Protein AF-E3UCE5-F1 (afdb_monomer_lite)

Secondary structure (DSSP, 8-state):
----------SSS--S--------BTTB---GGGTS-PPPSS---HHHHHHHS-TTS-HHHHHHHHHTTEEEETTEEEETTT--EEEHHHHHHS-S-HHHHHHHH-TT-HHHHHHH-HHHHHHHHHHGGG-S-------PPP-----------B-TTTSSSB--EE-TTT--EEE-TTT---SS-TTT---

InterPro domains:
  IPR013083 Zinc finger, RING/FYVE/PHD-type [G3DSA:3.30.40.10] (134-191)

Structure (mmCIF, N/CA/C/O backbone):
data_AF-E3UCE5-F1
#
_entry.id   AF-E3UCE5-F1
#
loop_
_atom_site.group_PDB
_atom_site.id
_atom_site.type_symbol
_atom_site.label_atom_id
_atom_site.label_alt_id
_atom_site.label_comp_id
_atom_site.label_asym_id
_atom_site.label_entity_id
_atom_site.label_seq_id
_atom_site.pdbx_PDB_ins_code
_atom_site.Cartn_x
_atom_site.Cartn_y
_atom_site.Cartn_z
_atom_site.occupancy
_atom_site.B_iso_or_equiv
_atom_site.auth_seq_id
_atom_site.auth_comp_id
_atom_site.auth_asym_id
_atom_site.auth_atom_id
_atom_site.pdbx_PDB_model_num
ATOM 1 N N . SER A 1 1 ? -1.188 25.770 -21.169 1.00 31.00 1 SER A N 1
ATOM 2 C CA . SER A 1 1 ? -0.147 25.171 -22.028 1.00 31.00 1 SER A CA 1
ATOM 3 C C . SER A 1 1 ? 1.145 25.097 -21.230 1.00 31.00 1 SER A C 1
ATOM 5 O O . SER A 1 1 ? 1.883 26.069 -21.169 1.00 31.00 1 SER A O 1
ATOM 7 N N . GLY A 1 2 ? 1.358 23.994 -20.508 1.00 29.95 2 GLY A N 1
ATOM 8 C CA . GLY A 1 2 ? 2.552 23.793 -19.682 1.00 29.95 2 GLY A CA 1
ATOM 9 C C . GLY A 1 2 ? 3.510 22.841 -20.383 1.00 29.95 2 GLY A C 1
ATOM 10 O O . GLY A 1 2 ? 3.205 21.660 -20.517 1.00 29.95 2 GLY A O 1
ATOM 11 N N . THR A 1 3 ? 4.627 23.373 -20.866 1.00 35.78 3 THR A N 1
ATOM 12 C CA . THR A 1 3 ? 5.720 22.613 -21.474 1.00 35.78 3 THR A CA 1
ATOM 13 C C . THR A 1 3 ? 6.529 21.973 -20.348 1.00 35.78 3 THR A C 1
ATOM 15 O O . THR A 1 3 ? 7.287 22.661 -19.667 1.00 35.78 3 THR A O 1
ATOM 18 N N . TRP A 1 4 ? 6.337 20.676 -20.108 1.00 30.23 4 TRP A N 1
ATOM 19 C CA . TRP A 1 4 ? 7.165 19.920 -19.170 1.00 30.23 4 TRP A CA 1
ATOM 20 C C . TRP A 1 4 ? 8.429 19.473 -19.897 1.00 30.23 4 TRP A C 1
ATOM 22 O O . TRP A 1 4 ? 8.381 18.655 -20.812 1.00 30.23 4 TRP A O 1
ATOM 32 N N . LEU A 1 5 ? 9.541 20.108 -19.529 1.00 31.84 5 LEU A N 1
ATOM 33 C CA . LEU A 1 5 ? 10.877 19.769 -19.989 1.00 31.84 5 LEU A CA 1
ATOM 34 C C . LEU A 1 5 ? 11.262 18.380 -19.484 1.00 31.84 5 LEU A C 1
ATOM 36 O O . LEU A 1 5 ? 11.213 18.100 -18.288 1.00 31.84 5 LEU A O 1
ATOM 40 N N . ASP A 1 6 ? 11.662 17.572 -20.454 1.00 37.94 6 ASP A N 1
ATOM 41 C CA . ASP A 1 6 ? 12.357 16.298 -20.373 1.00 37.94 6 ASP A CA 1
ATOM 42 C C . ASP A 1 6 ? 13.510 16.378 -19.350 1.00 37.94 6 ASP A C 1
ATOM 44 O O . ASP A 1 6 ? 14.589 16.907 -19.628 1.00 37.94 6 ASP A O 1
ATOM 48 N N . GLN A 1 7 ? 13.257 15.938 -18.117 1.00 35.41 7 GLN A N 1
ATOM 49 C CA . GLN A 1 7 ? 14.286 15.724 -17.103 1.00 35.41 7 GLN A CA 1
ATOM 50 C C . GLN A 1 7 ? 14.395 14.224 -16.882 1.00 35.41 7 GLN A C 1
ATOM 52 O O . GLN A 1 7 ? 13.425 13.561 -16.518 1.00 35.41 7 GLN A O 1
ATOM 57 N N . GLY A 1 8 ? 15.589 13.714 -17.182 1.00 33.75 8 GLY A N 1
ATOM 58 C CA . GLY A 1 8 ? 15.869 12.306 -17.396 1.00 33.75 8 GLY A CA 1
ATOM 59 C C . GLY A 1 8 ? 15.356 11.373 -16.304 1.00 33.75 8 GLY A C 1
ATOM 60 O O . GLY A 1 8 ? 15.361 11.686 -15.112 1.00 33.75 8 GLY A O 1
ATOM 61 N N . ALA A 1 9 ? 14.969 10.180 -16.750 1.00 38.97 9 ALA A N 1
ATOM 62 C CA . ALA A 1 9 ? 14.721 9.017 -15.917 1.00 38.97 9 ALA A CA 1
ATOM 63 C C . ALA A 1 9 ? 15.990 8.675 -15.113 1.00 38.97 9 ALA A C 1
ATOM 65 O O . ALA A 1 9 ? 16.853 7.919 -15.55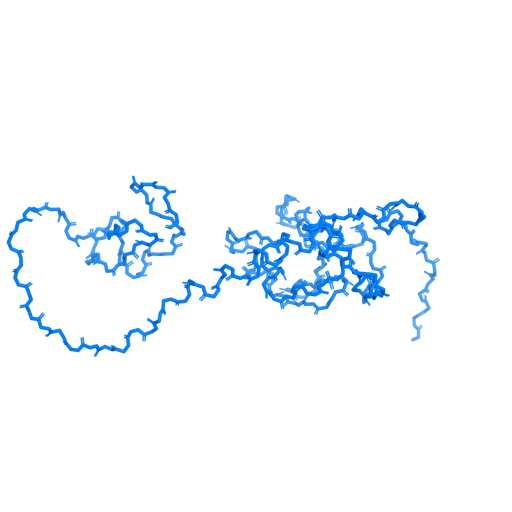5 1.00 38.97 9 ALA A O 1
ATOM 66 N N . GLY A 1 10 ? 16.137 9.289 -13.941 1.00 37.69 10 GLY A N 1
ATOM 67 C CA . GLY A 1 10 ? 17.168 8.939 -12.976 1.00 37.69 10 GLY A CA 1
ATOM 68 C C . GLY A 1 10 ? 16.909 7.537 -12.434 1.00 37.69 10 GLY A C 1
ATOM 69 O O . GLY A 1 10 ? 15.795 7.286 -11.995 1.00 37.69 10 GLY A O 1
ATOM 70 N N . ALA A 1 11 ? 17.928 6.673 -12.529 1.00 48.66 11 ALA A N 1
ATOM 71 C CA . ALA A 1 11 ? 18.318 5.473 -11.757 1.00 48.66 11 ALA A CA 1
ATOM 72 C C . ALA A 1 11 ? 17.288 4.500 -11.119 1.00 48.66 11 ALA A C 1
ATOM 74 O O . ALA A 1 11 ? 17.695 3.433 -10.671 1.00 48.66 11 ALA A O 1
ATOM 75 N N . ASP A 1 12 ? 15.994 4.800 -11.070 1.00 49.78 12 ASP A N 1
ATOM 76 C CA . ASP A 1 12 ? 14.975 4.008 -10.370 1.00 49.78 12 ASP A CA 1
ATOM 77 C C . ASP A 1 12 ? 14.245 3.018 -11.280 1.00 49.78 12 ASP A C 1
ATOM 79 O O . ASP A 1 12 ? 13.538 2.128 -10.805 1.00 49.78 12 ASP A O 1
ATOM 83 N N . VAL A 1 13 ? 14.409 3.164 -12.593 1.00 49.41 13 VAL A N 1
ATOM 84 C CA . VAL A 1 13 ? 14.106 2.098 -13.544 1.00 49.41 13 VAL A CA 1
ATOM 85 C C . VAL A 1 13 ? 15.429 1.375 -13.775 1.00 49.41 13 VAL A C 1
ATOM 87 O O . VAL A 1 13 ? 16.410 2.057 -14.071 1.00 49.41 13 VAL A O 1
ATOM 90 N N . PRO A 1 14 ? 15.510 0.040 -13.647 1.00 47.25 14 PRO A N 1
ATOM 91 C CA . PRO A 1 14 ? 16.693 -0.698 -14.068 1.00 47.25 14 PRO A CA 1
ATOM 92 C C . PRO A 1 14 ? 16.877 -0.505 -15.582 1.00 47.25 14 PRO A C 1
ATOM 94 O O . PRO A 1 14 ? 16.336 -1.244 -16.403 1.00 47.25 14 PRO A O 1
ATOM 97 N N . VAL A 1 15 ? 17.596 0.553 -15.964 1.00 48.97 15 VAL A N 1
ATOM 98 C CA . VAL A 1 15 ? 17.989 0.830 -17.342 1.00 48.97 15 VAL A CA 1
ATOM 99 C C . VAL A 1 15 ? 19.174 -0.074 -17.633 1.00 48.97 15 VAL A C 1
ATOM 101 O O . VAL A 1 15 ? 20.323 0.281 -17.398 1.00 48.97 15 VAL A O 1
ATOM 104 N N . GLY A 1 16 ? 18.872 -1.266 -18.136 1.00 40.03 16 GLY A N 1
ATOM 105 C CA . GLY A 1 16 ? 19.864 -2.128 -18.765 1.00 40.03 16 GLY A CA 1
ATOM 106 C C . GLY A 1 16 ? 20.027 -3.489 -18.104 1.00 40.03 16 GLY A C 1
ATOM 107 O O . GLY A 1 16 ? 20.655 -3.628 -17.066 1.00 40.03 16 GLY A O 1
ATOM 108 N N . GLY A 1 17 ? 19.533 -4.517 -18.794 1.00 46.31 17 GLY A N 1
ATOM 109 C CA . GLY A 1 17 ? 20.295 -5.749 -19.022 1.00 46.31 17 GLY A CA 1
ATOM 110 C C . GLY A 1 17 ? 20.561 -6.705 -17.858 1.00 46.31 17 GLY A C 1
ATOM 111 O O . GLY A 1 17 ? 21.240 -7.704 -18.085 1.00 46.31 17 GLY A O 1
ATOM 112 N N . GLU A 1 18 ? 20.043 -6.481 -16.654 1.00 40.91 18 GLU A N 1
ATOM 113 C CA . GLU A 1 18 ? 20.307 -7.381 -15.528 1.00 40.91 18 GLU A CA 1
ATOM 114 C C . GLU A 1 18 ? 19.155 -8.359 -15.294 1.00 40.91 18 GLU A C 1
ATOM 116 O O . GLU A 1 18 ? 18.051 -7.982 -14.911 1.00 40.91 18 GLU A O 1
ATOM 121 N N . ARG A 1 19 ? 19.451 -9.636 -15.589 1.00 44.97 19 ARG A N 1
ATOM 122 C CA . ARG A 1 19 ? 18.782 -10.866 -15.133 1.00 44.97 19 ARG A CA 1
ATOM 123 C C . ARG A 1 19 ? 17.364 -10.649 -14.589 1.00 44.97 19 ARG A C 1
ATOM 125 O O . ARG A 1 19 ? 17.163 -10.528 -13.383 1.00 44.97 19 ARG A O 1
ATOM 132 N N . LEU A 1 20 ? 16.372 -10.780 -15.474 1.00 45.62 20 LEU A N 1
ATOM 133 C CA . LEU A 1 20 ? 15.113 -11.414 -15.081 1.00 45.62 20 LEU A CA 1
ATOM 134 C C . LEU A 1 20 ? 15.504 -12.713 -14.374 1.00 45.62 20 LEU A C 1
ATOM 136 O O . LEU A 1 20 ? 16.017 -13.638 -15.007 1.00 45.62 20 LEU A O 1
ATOM 140 N N . VAL A 1 21 ? 15.389 -12.727 -13.049 1.00 44.97 21 VAL A N 1
ATOM 141 C CA . VAL A 1 21 ? 15.621 -13.917 -12.245 1.00 44.97 21 VAL A CA 1
ATOM 142 C C . VAL A 1 21 ? 14.574 -14.912 -12.715 1.00 44.97 21 VAL A C 1
ATOM 144 O O . VAL A 1 21 ? 13.396 -14.767 -12.400 1.00 44.97 21 VAL A O 1
ATOM 147 N N . SER A 1 22 ? 14.993 -15.877 -13.534 1.00 47.47 22 SER A N 1
ATOM 148 C CA . SER A 1 22 ? 14.195 -17.052 -13.851 1.00 47.47 22 SER A CA 1
ATOM 149 C C . SER A 1 22 ? 13.985 -17.803 -12.540 1.00 47.47 22 SER A C 1
ATOM 151 O O . SER A 1 22 ? 14.791 -18.649 -12.156 1.00 47.47 22 SER A O 1
ATOM 153 N N . LEU A 1 23 ? 12.951 -17.422 -11.798 1.00 45.06 23 LEU A N 1
ATOM 154 C CA . LEU A 1 23 ? 12.474 -18.152 -10.639 1.00 45.06 23 LEU A CA 1
ATOM 155 C C . LEU A 1 23 ? 11.888 -19.456 -11.175 1.00 45.06 23 LEU A C 1
ATOM 157 O O . LEU A 1 23 ? 10.755 -19.500 -11.639 1.00 45.06 23 LEU A O 1
ATOM 161 N N . GLN A 1 24 ? 12.701 -20.512 -11.180 1.00 43.62 24 GLN A N 1
ATOM 162 C CA . GLN A 1 24 ? 12.217 -21.863 -11.424 1.00 43.62 24 GLN A CA 1
ATOM 163 C C . GLN A 1 24 ? 11.409 -22.290 -10.203 1.00 43.62 24 GLN A C 1
ATOM 165 O O . GLN A 1 24 ? 11.963 -22.736 -9.200 1.00 43.62 24 GLN A O 1
ATOM 170 N N . ILE A 1 25 ? 10.094 -22.137 -10.287 1.00 49.22 25 ILE A N 1
ATOM 171 C CA . ILE A 1 25 ? 9.163 -22.761 -9.356 1.00 49.22 25 ILE A CA 1
ATOM 172 C C . ILE A 1 25 ? 8.678 -24.027 -10.070 1.00 49.22 25 ILE A C 1
ATOM 174 O O . ILE A 1 25 ? 8.077 -23.958 -11.133 1.00 49.22 25 ILE A O 1
ATOM 178 N N . AS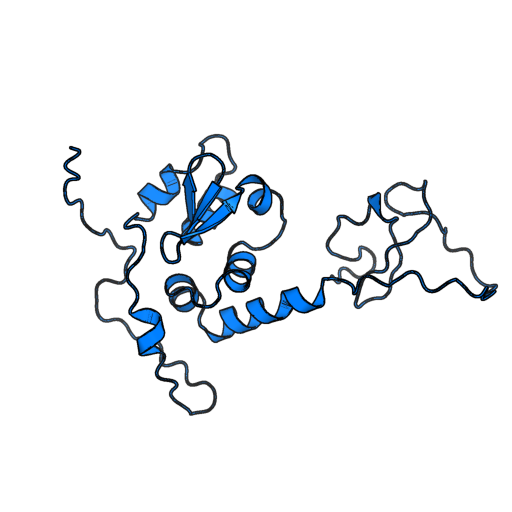N A 1 26 ? 9.019 -25.198 -9.531 1.00 50.75 26 ASN A N 1
ATOM 179 C CA . ASN A 1 26 ? 8.573 -26.519 -10.011 1.00 50.75 26 ASN A CA 1
ATOM 180 C C . ASN A 1 26 ? 9.047 -26.974 -11.409 1.00 50.75 26 ASN A C 1
ATOM 182 O O . ASN A 1 26 ? 8.518 -27.943 -11.943 1.00 50.75 26 ASN A O 1
ATOM 186 N N . GLY A 1 27 ? 10.073 -26.346 -11.989 1.00 62.50 27 GLY A N 1
ATOM 187 C CA . GLY A 1 27 ? 10.665 -26.795 -13.259 1.00 62.50 27 GLY A CA 1
ATOM 188 C C . GLY A 1 27 ? 9.881 -26.396 -14.515 1.00 62.50 27 GLY A C 1
ATOM 189 O O . GLY A 1 27 ? 10.378 -26.610 -15.620 1.00 62.50 27 GLY A O 1
ATOM 190 N N . GLU A 1 28 ? 8.726 -25.748 -14.364 1.00 58.66 28 GLU A N 1
ATOM 191 C CA . GLU A 1 28 ? 8.059 -25.036 -15.449 1.00 58.66 28 GLU A CA 1
ATOM 192 C C . GLU A 1 28 ? 8.562 -23.589 -15.477 1.00 58.66 28 GLU A C 1
ATOM 194 O O . GLU A 1 28 ? 8.567 -22.876 -14.474 1.00 58.66 28 GLU A O 1
ATOM 199 N N . ILE A 1 29 ? 9.065 -23.161 -16.634 1.00 60.44 29 ILE A N 1
ATOM 200 C CA . ILE A 1 29 ? 9.438 -21.767 -16.863 1.00 60.44 29 ILE A CA 1
ATOM 201 C C . ILE A 1 29 ? 8.143 -21.049 -17.238 1.00 60.44 29 ILE A C 1
ATOM 203 O O . ILE A 1 29 ? 7.776 -21.014 -18.411 1.00 60.44 29 ILE A O 1
ATOM 207 N N . GLU A 1 30 ? 7.427 -20.515 -16.250 1.00 58.69 30 GLU A N 1
ATOM 208 C CA . GLU A 1 30 ? 6.317 -19.608 -16.533 1.00 58.69 30 GLU A CA 1
ATOM 209 C C . GLU A 1 30 ? 6.878 -18.339 -17.194 1.00 58.69 30 GLU A C 1
ATOM 211 O O . GLU A 1 30 ? 7.730 -17.633 -16.643 1.00 58.69 30 GLU A O 1
ATOM 216 N N . ASP A 1 31 ? 6.436 -18.068 -18.425 1.00 63.97 31 ASP A N 1
ATOM 217 C CA . ASP A 1 31 ? 6.840 -16.891 -19.189 1.00 63.97 31 ASP A CA 1
ATOM 218 C C . ASP A 1 31 ? 6.154 -15.636 -18.628 1.00 63.97 31 ASP A C 1
ATOM 220 O O . ASP A 1 31 ? 5.214 -15.083 -19.194 1.00 63.97 31 ASP A O 1
ATOM 224 N N . HIS A 1 32 ? 6.632 -15.159 -17.478 1.00 62.91 32 HIS A N 1
ATOM 225 C CA . HIS A 1 32 ? 6.144 -13.932 -16.844 1.00 62.91 32 HIS A CA 1
ATOM 226 C C . HIS A 1 32 ? 6.529 -12.655 -17.604 1.00 62.91 32 HIS A C 1
ATOM 228 O O . HIS A 1 32 ? 6.288 -11.548 -17.112 1.00 62.91 32 HIS A O 1
ATOM 234 N N . ARG A 1 33 ? 7.124 -12.764 -18.801 1.00 65.38 33 ARG A N 1
ATOM 235 C CA . ARG A 1 33 ? 7.539 -11.594 -19.581 1.00 65.38 33 ARG A CA 1
ATOM 236 C C . ARG A 1 33 ? 6.366 -10.686 -19.921 1.00 65.38 33 ARG A C 1
ATOM 238 O O . ARG A 1 33 ? 6.576 -9.481 -19.975 1.00 65.38 33 ARG A O 1
ATOM 245 N N . SER A 1 34 ? 5.145 -11.208 -20.078 1.00 65.44 34 SER A N 1
ATOM 246 C CA . SER A 1 34 ? 3.984 -10.368 -20.415 1.00 65.44 34 SER A CA 1
ATOM 247 C C . SER A 1 34 ? 3.507 -9.475 -19.265 1.00 65.44 34 SER A C 1
ATOM 249 O O . SER A 1 34 ? 2.851 -8.468 -19.511 1.00 65.44 34 SER A O 1
ATOM 251 N N . ILE A 1 35 ? 3.809 -9.821 -18.009 1.00 64.31 35 ILE A N 1
ATOM 252 C CA . ILE A 1 35 ? 3.294 -9.093 -16.836 1.00 64.31 35 ILE A CA 1
ATOM 253 C C . ILE A 1 35 ? 4.127 -7.829 -16.563 1.00 64.31 35 ILE A C 1
ATOM 255 O O . ILE A 1 35 ? 3.643 -6.852 -15.999 1.00 64.31 35 ILE A O 1
ATOM 259 N N . VAL A 1 36 ? 5.383 -7.814 -17.012 1.00 67.31 36 VAL A N 1
ATOM 260 C CA . VAL A 1 36 ? 6.348 -6.746 -16.711 1.00 67.31 36 VAL A CA 1
ATOM 261 C C . VAL A 1 36 ? 6.428 -5.691 -17.827 1.00 67.31 36 VAL A C 1
ATOM 263 O O . VAL A 1 36 ? 7.095 -4.673 -17.675 1.00 67.31 36 VAL A O 1
ATOM 266 N N . THR A 1 37 ? 5.723 -5.871 -18.947 1.00 77.06 37 THR A N 1
ATOM 267 C CA . THR A 1 37 ? 5.817 -4.950 -20.096 1.00 77.06 37 THR A CA 1
ATOM 268 C C . THR A 1 37 ? 5.058 -3.636 -19.926 1.00 77.06 37 THR A C 1
ATOM 270 O O . THR A 1 37 ? 5.223 -2.737 -20.748 1.00 77.06 37 THR A O 1
ATOM 273 N N . SER A 1 38 ? 4.215 -3.492 -18.900 1.00 84.06 38 SER A N 1
ATOM 274 C CA . SER A 1 38 ? 3.491 -2.237 -18.666 1.00 84.06 38 SER A CA 1
ATOM 275 C C . SER A 1 38 ? 4.466 -1.120 -18.289 1.00 84.06 38 SER A C 1
ATOM 277 O O . SER A 1 38 ? 5.263 -1.299 -17.372 1.00 84.06 38 SER A O 1
ATOM 279 N N . SER A 1 39 ? 4.387 0.037 -18.942 1.00 89.12 39 SER A N 1
ATOM 280 C CA . SER A 1 39 ? 5.096 1.234 -18.474 1.00 89.12 39 SER A CA 1
ATOM 281 C C . SER A 1 39 ? 4.433 1.810 -17.217 1.00 89.12 39 SER A C 1
ATOM 283 O O . SER A 1 39 ? 3.236 1.592 -17.019 1.00 89.12 39 SER A O 1
ATOM 285 N N . PRO A 1 40 ? 5.173 2.551 -16.373 1.00 91.94 40 PRO A N 1
ATOM 286 C CA . PRO A 1 40 ? 4.563 3.238 -15.248 1.00 91.94 40 PRO A CA 1
ATOM 287 C C . PRO A 1 40 ? 3.534 4.274 -15.703 1.00 91.94 40 PRO A C 1
ATOM 289 O O . PRO A 1 40 ? 3.783 5.016 -16.652 1.00 91.94 40 PRO A O 1
ATOM 292 N N . CYS A 1 41 ? 2.424 4.369 -14.978 1.00 92.38 41 CYS A N 1
ATOM 293 C CA . CYS A 1 41 ? 1.374 5.353 -15.232 1.00 92.38 41 CYS A CA 1
ATOM 294 C C . CYS A 1 41 ? 1.800 6.799 -14.946 1.00 92.38 41 CYS A C 1
ATOM 296 O O . CYS A 1 41 ? 1.408 7.721 -15.657 1.00 92.38 41 CYS A O 1
ATOM 298 N N . TYR A 1 42 ? 2.645 6.999 -13.932 1.00 90.12 42 TYR A N 1
ATOM 299 C CA . TYR A 1 42 ? 3.193 8.301 -13.565 1.00 90.12 42 TYR A CA 1
ATOM 300 C C . TYR A 1 42 ? 4.725 8.251 -13.595 1.00 90.12 42 TYR A C 1
ATOM 302 O O . TYR A 1 42 ? 5.318 7.496 -12.823 1.00 90.12 42 TYR A O 1
ATOM 310 N N . PRO A 1 43 ? 5.411 9.065 -14.416 1.00 88.31 43 PRO A N 1
ATOM 311 C CA . PRO A 1 43 ? 6.868 9.028 -14.563 1.00 88.31 43 PRO A CA 1
ATOM 312 C C . PRO A 1 43 ? 7.599 9.754 -13.415 1.00 88.31 43 PRO A C 1
ATOM 314 O O . PRO A 1 43 ? 8.559 10.490 -13.632 1.00 88.31 43 PRO A O 1
ATOM 317 N N . PHE A 1 44 ? 7.143 9.586 -12.172 1.00 90.50 44 PHE A N 1
ATOM 318 C CA . PHE A 1 44 ? 7.790 10.182 -11.005 1.00 90.50 44 PHE A CA 1
ATOM 319 C C . PHE A 1 44 ? 8.963 9.321 -10.544 1.00 90.50 44 PHE A C 1
ATOM 321 O O . PHE A 1 44 ? 8.783 8.148 -10.212 1.00 90.50 44 PHE A O 1
ATOM 328 N N . ASN A 1 45 ? 10.151 9.918 -10.448 1.00 92.19 45 ASN A N 1
ATOM 329 C CA . ASN A 1 45 ? 11.300 9.291 -9.795 1.00 92.19 45 ASN A CA 1
ATOM 330 C C . ASN A 1 45 ? 11.127 9.264 -8.263 1.00 92.19 45 ASN A C 1
ATOM 332 O O . ASN A 1 45 ? 10.221 9.892 -7.706 1.00 92.19 45 ASN A O 1
ATOM 336 N N . PHE A 1 46 ? 11.992 8.529 -7.565 1.00 92.06 46 PHE A N 1
ATOM 337 C CA . PHE A 1 46 ? 11.949 8.380 -6.112 1.00 92.06 46 PHE A CA 1
ATOM 338 C C . PHE A 1 46 ? 11.963 9.724 -5.380 1.00 92.06 46 PHE A C 1
ATOM 340 O O . PHE A 1 46 ? 11.194 9.914 -4.441 1.00 92.06 46 PHE A O 1
ATOM 347 N N . HIS A 1 47 ? 12.784 10.676 -5.828 1.00 94.75 47 HIS A N 1
ATOM 348 C CA . HIS A 1 47 ? 12.898 11.987 -5.193 1.00 94.75 47 HIS A CA 1
ATOM 349 C C . HIS A 1 47 ? 11.605 12.803 -5.310 1.00 94.75 47 HIS A C 1
ATOM 351 O O . HIS A 1 47 ? 11.119 13.324 -4.308 1.00 94.75 47 HIS A O 1
ATOM 357 N N . THR A 1 48 ? 10.997 12.852 -6.498 1.00 95.44 48 THR A N 1
ATOM 358 C CA . THR A 1 48 ? 9.706 13.520 -6.724 1.00 95.44 48 THR A CA 1
ATOM 359 C C . THR A 1 48 ? 8.605 12.894 -5.869 1.00 95.44 48 THR A C 1
ATOM 361 O O . THR A 1 48 ? 7.828 13.610 -5.238 1.00 95.44 48 THR A O 1
ATOM 364 N N . ARG A 1 49 ? 8.565 11.557 -5.778 1.00 95.94 49 ARG A N 1
ATOM 365 C CA . ARG A 1 49 ? 7.612 10.858 -4.904 1.00 95.94 49 ARG A CA 1
ATOM 366 C C . ARG A 1 49 ? 7.849 11.194 -3.431 1.00 95.94 49 ARG A C 1
ATOM 368 O O . ARG A 1 49 ? 6.901 11.556 -2.746 1.00 95.94 49 ARG A O 1
ATOM 375 N N . MET A 1 50 ? 9.096 11.180 -2.963 1.00 95.50 50 MET A N 1
ATOM 376 C CA . MET A 1 50 ? 9.458 11.551 -1.589 1.00 95.50 50 MET A CA 1
ATOM 377 C C . MET A 1 50 ? 9.009 12.978 -1.244 1.00 95.50 50 MET A C 1
ATOM 379 O O . MET A 1 50 ? 8.450 13.214 -0.176 1.00 95.50 50 MET A O 1
ATOM 383 N N . GLN A 1 51 ? 9.227 13.931 -2.153 1.00 95.69 51 GLN A N 1
ATOM 384 C CA . GLN A 1 51 ? 8.867 15.339 -1.963 1.00 95.69 51 GLN A CA 1
ATOM 385 C C . GLN A 1 51 ? 7.358 15.596 -1.970 1.00 95.69 51 GLN A C 1
ATOM 387 O O . GLN A 1 51 ? 6.920 16.609 -1.429 1.00 95.69 51 GLN A O 1
ATOM 392 N N . SER A 1 52 ? 6.562 14.698 -2.556 1.00 96.25 52 SER A N 1
ATOM 393 C CA . SER A 1 52 ? 5.104 14.851 -2.595 1.00 96.25 52 SER A CA 1
ATOM 394 C C . SER A 1 52 ? 4.449 14.727 -1.215 1.00 96.25 52 SER A C 1
ATOM 396 O O . SER A 1 52 ? 3.364 15.262 -0.994 1.00 96.25 52 SER A O 1
ATOM 398 N N . PHE A 1 53 ? 5.104 14.056 -0.262 1.00 95.50 53 PHE A N 1
ATOM 399 C CA . PHE A 1 53 ? 4.557 13.858 1.075 1.00 95.50 53 PHE A CA 1
ATOM 400 C C . PHE A 1 53 ? 4.701 15.107 1.958 1.00 95.50 53 PHE A C 1
ATOM 402 O O . PHE A 1 53 ? 5.739 15.774 1.939 1.00 95.50 53 PHE A O 1
ATOM 409 N N . PRO A 1 54 ? 3.706 15.392 2.817 1.00 92.62 54 PRO A N 1
ATOM 410 C CA . PRO A 1 54 ? 3.771 16.509 3.749 1.00 92.62 54 PRO A CA 1
ATOM 411 C C . PRO A 1 54 ? 4.957 16.404 4.722 1.00 92.62 54 PRO A C 1
ATOM 413 O O . PRO A 1 54 ? 5.235 15.347 5.286 1.00 92.62 54 PRO A O 1
ATOM 416 N N . THR A 1 55 ? 5.626 17.532 4.975 1.00 87.12 55 THR A N 1
ATOM 417 C CA . THR A 1 55 ? 6.848 17.616 5.799 1.00 87.12 55 THR A CA 1
ATOM 418 C C . THR A 1 55 ? 6.632 17.381 7.293 1.00 87.12 55 THR A C 1
ATOM 420 O O . THR A 1 55 ? 7.584 17.064 7.995 1.00 87.12 55 THR A O 1
ATOM 423 N N . TYR A 1 56 ? 5.402 17.518 7.791 1.00 78.75 56 TYR A N 1
ATOM 424 C CA . TYR A 1 56 ? 5.074 17.399 9.217 1.00 78.75 56 TYR A CA 1
ATOM 425 C C . TYR A 1 56 ? 4.864 15.948 9.691 1.00 78.75 56 TYR A C 1
ATOM 427 O O . TYR A 1 56 ? 4.407 15.722 10.811 1.00 78.75 56 TYR A O 1
ATOM 435 N N . ARG A 1 57 ? 5.142 14.955 8.839 1.00 76.62 57 ARG A N 1
ATOM 436 C CA . ARG A 1 57 ? 4.971 13.529 9.144 1.00 76.62 57 ARG A CA 1
ATOM 437 C C . ARG A 1 57 ? 6.306 12.856 9.449 1.00 76.62 57 ARG A C 1
ATOM 439 O O . ARG A 1 57 ? 7.365 13.342 9.061 1.00 76.62 57 ARG A O 1
ATOM 446 N N . ASP A 1 58 ? 6.215 11.722 10.134 1.00 85.31 58 ASP A N 1
ATOM 447 C CA . ASP A 1 58 ? 7.338 10.839 10.435 1.00 85.31 58 ASP A CA 1
ATOM 448 C C . ASP A 1 58 ? 8.130 10.506 9.155 1.00 85.31 58 ASP A C 1
ATOM 450 O O . ASP A 1 58 ? 7.564 10.050 8.154 1.00 85.31 58 ASP A O 1
ATOM 454 N N . GLY A 1 59 ? 9.442 10.758 9.188 1.00 89.94 59 GLY A N 1
ATOM 455 C CA . GLY A 1 59 ? 10.339 10.482 8.069 1.00 89.94 59 GLY A CA 1
ATOM 456 C C . GLY A 1 59 ? 10.324 9.009 7.662 1.00 89.94 59 GLY A C 1
ATOM 457 O O . GLY A 1 59 ? 10.351 8.717 6.468 1.00 89.94 59 GLY A O 1
ATOM 458 N N . GLN A 1 60 ? 10.167 8.098 8.627 1.00 90.31 60 GLN A N 1
ATOM 459 C CA . GLN A 1 60 ? 10.126 6.659 8.380 1.00 90.31 60 GLN A CA 1
ATOM 460 C C . GLN A 1 60 ? 8.880 6.256 7.585 1.00 90.31 60 GLN A C 1
ATOM 462 O O . GLN A 1 60 ? 8.967 5.476 6.638 1.00 90.31 60 GLN A O 1
ATOM 467 N N . ILE A 1 61 ? 7.717 6.828 7.915 1.00 89.25 61 ILE A N 1
ATOM 468 C CA . ILE A 1 61 ? 6.469 6.578 7.179 1.00 89.25 61 ILE A CA 1
ATOM 469 C C . ILE A 1 61 ? 6.631 7.007 5.718 1.00 89.25 61 ILE A C 1
ATOM 471 O O . ILE A 1 61 ? 6.291 6.266 4.795 1.00 89.25 61 ILE A O 1
ATOM 475 N N . ARG A 1 62 ? 7.196 8.196 5.500 1.00 93.25 62 ARG A N 1
ATOM 476 C CA . ARG A 1 62 ? 7.429 8.745 4.163 1.00 93.25 62 ARG A CA 1
ATOM 477 C C . ARG A 1 62 ? 8.377 7.875 3.336 1.00 93.25 62 ARG A C 1
ATOM 479 O O . ARG A 1 62 ? 8.103 7.613 2.162 1.00 93.25 62 ARG A O 1
ATOM 486 N N . GLU A 1 63 ? 9.468 7.416 3.940 1.00 92.25 63 GLU A N 1
ATOM 487 C CA . GLU A 1 63 ? 10.426 6.513 3.301 1.00 92.25 63 GLU A CA 1
ATOM 488 C C . GLU A 1 63 ? 9.781 5.179 2.927 1.00 92.25 63 GLU A C 1
ATOM 490 O O . GLU A 1 63 ? 9.904 4.753 1.777 1.00 92.25 63 GLU A O 1
ATOM 495 N N . ASN A 1 64 ? 9.012 4.583 3.841 1.00 91.69 64 ASN A N 1
ATOM 496 C CA . ASN A 1 64 ? 8.300 3.331 3.600 1.00 91.69 64 ASN A CA 1
ATOM 497 C C . ASN A 1 64 ? 7.325 3.443 2.418 1.00 91.69 64 ASN A C 1
ATOM 499 O O . ASN A 1 64 ? 7.366 2.615 1.506 1.00 91.69 64 ASN A O 1
ATOM 503 N N . PHE A 1 65 ? 6.497 4.492 2.368 1.00 94.88 65 PHE A N 1
ATOM 504 C CA . PHE A 1 65 ? 5.573 4.706 1.248 1.00 94.88 65 PHE A CA 1
ATOM 505 C C . PHE A 1 65 ? 6.297 4.957 -0.077 1.00 94.88 65 PHE A C 1
ATOM 507 O O . PHE A 1 65 ? 5.912 4.412 -1.115 1.00 94.88 65 PHE A O 1
ATOM 514 N N . THR A 1 66 ? 7.362 5.757 -0.055 1.00 95.19 66 THR A N 1
ATOM 515 C CA . THR A 1 66 ? 8.120 6.083 -1.269 1.00 95.19 66 THR A CA 1
ATOM 516 C C . THR A 1 66 ? 8.837 4.851 -1.827 1.00 95.19 66 THR A C 1
ATOM 518 O O . THR A 1 66 ? 8.828 4.628 -3.046 1.00 95.19 66 THR A O 1
ATOM 521 N N . ALA A 1 67 ? 9.411 4.024 -0.945 1.00 93.62 67 ALA A N 1
ATOM 522 C CA . ALA A 1 67 ? 10.003 2.733 -1.285 1.00 93.62 67 ALA A CA 1
ATOM 523 C C . ALA A 1 67 ? 8.951 1.775 -1.861 1.00 93.62 67 ALA A C 1
ATOM 525 O O . ALA A 1 67 ? 9.214 1.102 -2.857 1.00 93.62 67 ALA A O 1
ATOM 526 N N . ALA A 1 68 ? 7.733 1.811 -1.315 1.00 93.88 68 ALA A N 1
ATOM 527 C CA . ALA A 1 68 ? 6.558 1.130 -1.844 1.00 93.88 68 ALA A CA 1
ATOM 528 C C . ALA A 1 68 ? 5.936 1.807 -3.075 1.00 93.88 68 ALA A C 1
ATOM 530 O O . ALA A 1 68 ? 4.845 1.425 -3.492 1.00 93.88 68 ALA A O 1
ATOM 531 N N . CYS A 1 69 ? 6.638 2.742 -3.730 1.00 95.38 69 CYS A N 1
ATOM 532 C CA . CYS A 1 69 ? 6.255 3.303 -5.028 1.00 95.38 69 CYS A CA 1
ATOM 533 C C . CYS A 1 69 ? 4.963 4.161 -4.977 1.00 95.38 69 CYS A C 1
ATOM 535 O O . CYS A 1 69 ? 4.317 4.413 -5.997 1.00 95.38 69 CYS A O 1
ATOM 537 N N . PHE A 1 70 ? 4.638 4.697 -3.796 1.00 96.62 70 PHE A N 1
ATOM 538 C CA . PHE A 1 70 ? 3.561 5.668 -3.608 1.00 96.62 70 PHE A CA 1
ATOM 539 C C . PHE A 1 70 ? 4.045 7.119 -3.698 1.00 96.62 70 PHE A C 1
ATOM 541 O O . PHE A 1 70 ? 5.191 7.433 -3.376 1.00 96.62 70 PHE A O 1
ATOM 548 N N . PHE A 1 71 ? 3.141 8.001 -4.115 1.00 96.94 71 PHE A N 1
ATOM 549 C CA . PHE A 1 71 ? 3.248 9.458 -4.029 1.00 96.94 71 PHE A CA 1
ATOM 550 C C . PHE A 1 71 ? 1.960 10.026 -3.427 1.00 96.94 71 PHE A C 1
ATOM 552 O O . PHE A 1 71 ? 0.926 9.365 -3.465 1.00 96.94 71 PHE A O 1
ATOM 559 N N . TYR A 1 72 ? 2.014 11.226 -2.859 1.00 96.75 72 TYR A N 1
ATOM 560 C CA . TYR A 1 72 ? 0.899 11.869 -2.170 1.00 96.75 72 TYR A CA 1
ATOM 561 C C . TYR A 1 72 ? 0.285 12.997 -3.007 1.00 96.75 72 TYR A C 1
ATOM 563 O O . TYR A 1 72 ? 1.002 13.831 -3.557 1.00 96.75 72 TYR A O 1
ATOM 571 N N . VAL A 1 73 ? -1.048 13.046 -3.062 1.00 96.69 73 VAL A N 1
ATOM 572 C CA . VAL A 1 73 ? -1.833 14.122 -3.688 1.00 96.69 73 VAL A CA 1
ATOM 573 C C . VAL A 1 73 ? -3.104 14.344 -2.870 1.00 96.69 73 VAL A C 1
ATOM 575 O O . VAL A 1 73 ? -3.888 13.419 -2.681 1.00 96.69 73 VAL A O 1
ATOM 578 N N . GLU A 1 74 ? -3.307 15.566 -2.369 1.00 95.25 74 GLU A N 1
ATOM 579 C CA . GLU A 1 74 ? -4.577 16.017 -1.762 1.00 95.25 74 GLU A CA 1
ATOM 580 C C . GLU A 1 74 ? -5.194 15.058 -0.715 1.00 95.25 74 GLU A C 1
ATOM 582 O O . GLU A 1 74 ? -6.389 14.785 -0.712 1.00 95.25 74 GLU A O 1
ATOM 587 N N . GLY A 1 75 ? -4.383 14.524 0.203 1.00 95.25 75 GLY A N 1
ATOM 588 C CA . GLY A 1 75 ? -4.864 13.628 1.270 1.00 95.25 75 GLY A CA 1
ATOM 589 C C . GLY A 1 75 ? -4.954 12.157 0.863 1.00 95.25 75 GLY A C 1
ATOM 590 O O . GLY A 1 75 ? -5.308 11.304 1.679 1.00 95.25 75 GLY A O 1
ATOM 591 N N . THR A 1 76 ? -4.586 11.838 -0.373 1.00 96.56 76 THR A N 1
ATOM 592 C CA . THR A 1 76 ? -4.521 10.476 -0.897 1.00 96.56 76 THR A CA 1
ATOM 593 C C . THR A 1 76 ? -3.095 10.104 -1.270 1.00 96.56 76 THR A C 1
ATOM 595 O O . THR A 1 76 ? -2.238 10.969 -1.458 1.00 96.56 76 THR A O 1
ATOM 598 N N . ILE A 1 77 ? -2.833 8.805 -1.353 1.00 96.50 77 ILE A N 1
ATOM 599 C CA . ILE A 1 77 ? -1.611 8.266 -1.936 1.00 96.50 77 ILE A CA 1
ATOM 600 C C . ILE A 1 77 ? -1.945 7.422 -3.155 1.00 96.50 77 ILE A C 1
ATOM 602 O O . ILE A 1 77 ? -2.878 6.621 -3.116 1.00 96.50 77 ILE A O 1
ATOM 606 N N . GLY A 1 78 ? -1.172 7.604 -4.218 1.00 96.94 78 GLY A N 1
ATOM 607 C CA . GLY A 1 78 ? -1.308 6.898 -5.483 1.00 96.94 78 GLY A CA 1
ATOM 608 C C . GLY A 1 78 ? -0.068 6.071 -5.778 1.00 96.94 78 GLY A C 1
ATOM 609 O O . GLY A 1 78 ? 1.056 6.501 -5.517 1.00 96.94 78 GLY A O 1
ATOM 610 N N . CYS A 1 79 ? -0.248 4.871 -6.317 1.00 97.31 79 CYS A N 1
ATOM 611 C CA . CYS A 1 79 ? 0.865 4.098 -6.849 1.00 97.31 79 CYS A CA 1
ATOM 612 C C . CYS A 1 79 ? 1.297 4.659 -8.211 1.00 97.31 79 CYS A C 1
ATOM 614 O O . CYS A 1 79 ? 0.479 4.755 -9.125 1.00 97.31 79 CYS A O 1
ATOM 616 N N . PHE A 1 80 ? 2.593 4.943 -8.398 1.00 95.88 80 PHE A N 1
ATOM 617 C CA . PHE A 1 80 ? 3.081 5.487 -9.674 1.00 95.88 80 PHE A CA 1
ATOM 618 C C . PHE A 1 80 ? 2.972 4.499 -10.850 1.00 95.88 80 PHE A C 1
ATOM 620 O O . PHE A 1 80 ? 2.998 4.913 -12.004 1.00 95.88 80 PHE A O 1
ATOM 627 N N . TRP A 1 81 ? 2.857 3.195 -10.571 1.00 95.50 81 TRP A N 1
ATOM 628 C CA . TRP A 1 81 ? 2.859 2.151 -11.596 1.00 95.50 81 TRP A CA 1
ATOM 629 C C . TRP A 1 81 ? 1.467 1.657 -11.987 1.00 95.50 81 TRP A C 1
ATOM 631 O O . TRP A 1 81 ? 1.225 1.461 -13.166 1.00 95.50 81 TRP A O 1
ATOM 641 N N . CYS A 1 82 ? 0.578 1.395 -11.023 1.00 95.62 82 CYS A N 1
ATOM 642 C CA . CYS A 1 82 ? -0.724 0.762 -11.287 1.00 95.62 82 CYS A CA 1
ATOM 643 C C . CYS A 1 82 ? -1.942 1.609 -10.906 1.00 95.62 82 CYS A C 1
ATOM 645 O O . CYS A 1 82 ? -3.045 1.072 -10.881 1.00 95.62 82 CYS A O 1
ATOM 647 N N . GLU A 1 83 ? -1.744 2.885 -10.564 1.00 96.06 83 GLU A N 1
ATOM 648 C CA . GLU A 1 83 ? -2.818 3.858 -10.288 1.00 96.06 83 GLU A CA 1
ATOM 649 C C . GLU A 1 83 ? -3.797 3.463 -9.179 1.00 96.06 83 GLU A C 1
ATOM 651 O O . GLU A 1 83 ? -4.887 4.020 -9.094 1.00 96.06 83 GLU A O 1
ATOM 656 N N . ILE A 1 84 ? -3.444 2.527 -8.297 1.00 95.81 84 ILE A N 1
ATOM 657 C CA . ILE A 1 84 ? -4.261 2.314 -7.102 1.00 95.81 84 ILE A CA 1
ATOM 658 C C . ILE A 1 84 ? -4.131 3.515 -6.171 1.00 95.81 84 ILE A C 1
ATOM 660 O O . ILE A 1 84 ? -3.033 4.057 -5.999 1.00 95.81 84 ILE A O 1
ATOM 664 N N . TRP A 1 85 ? -5.248 3.887 -5.551 1.00 96.62 85 TRP A N 1
ATOM 665 C CA . TRP A 1 85 ? -5.343 5.030 -4.655 1.00 96.62 85 TRP A CA 1
ATOM 666 C C . TRP A 1 85 ? -5.854 4.616 -3.285 1.00 96.62 85 TRP A C 1
ATOM 668 O O . TRP A 1 85 ? -6.766 3.800 -3.162 1.00 96.62 85 TRP A O 1
ATOM 678 N N . PHE A 1 86 ? -5.307 5.249 -2.254 1.00 95.44 86 PHE A N 1
ATOM 679 C CA . PHE A 1 86 ? -5.784 5.119 -0.886 1.00 95.44 86 PHE A CA 1
ATOM 680 C C . PHE A 1 86 ? -5.916 6.483 -0.234 1.00 95.44 86 PHE A C 1
ATOM 682 O O . PHE A 1 86 ? -5.140 7.394 -0.519 1.00 95.44 86 PHE A O 1
ATOM 689 N N . THR A 1 87 ? -6.834 6.612 0.721 1.00 94.75 87 THR A N 1
ATOM 690 C CA . THR A 1 87 ? -6.778 7.740 1.651 1.00 94.75 87 THR A CA 1
ATOM 691 C C . THR A 1 87 ? -5.538 7.587 2.528 1.00 94.75 87 THR A C 1
ATOM 693 O O . THR A 1 87 ? -5.289 6.521 3.097 1.00 94.75 87 THR A O 1
ATOM 696 N N . PHE A 1 88 ? -4.735 8.647 2.634 1.00 92.88 88 PHE A N 1
ATOM 697 C CA . PHE A 1 88 ? -3.484 8.602 3.390 1.00 92.88 88 PHE A CA 1
ATOM 698 C C . PHE A 1 88 ? -3.739 8.247 4.858 1.00 92.88 88 PHE A C 1
ATOM 700 O O . PHE A 1 88 ? -3.018 7.440 5.432 1.00 92.88 88 PHE A O 1
ATOM 707 N N . GLU A 1 89 ? -4.811 8.784 5.443 1.00 90.88 89 GLU A N 1
ATOM 708 C CA . GLU A 1 89 ? -5.211 8.503 6.824 1.00 90.88 89 GLU A CA 1
ATOM 709 C C . GLU A 1 89 ? -5.501 7.021 7.062 1.00 90.88 89 GLU A C 1
ATOM 711 O O . GLU A 1 89 ? -5.082 6.482 8.084 1.00 90.88 89 GLU A O 1
ATOM 716 N N . ARG A 1 90 ? -6.153 6.336 6.112 1.00 86.62 90 ARG A N 1
ATOM 717 C CA . ARG A 1 90 ? -6.426 4.898 6.223 1.00 86.62 90 ARG A CA 1
ATOM 718 C C . ARG A 1 90 ? -5.122 4.118 6.279 1.00 86.62 90 ARG A C 1
ATOM 720 O O . ARG A 1 90 ? -4.950 3.309 7.174 1.00 86.62 90 ARG A O 1
ATOM 727 N N . VAL A 1 91 ? -4.185 4.371 5.370 1.00 89.12 91 VAL A N 1
ATOM 728 C CA . VAL A 1 91 ? -2.960 3.554 5.312 1.00 89.12 91 VAL A CA 1
ATOM 729 C C . VAL A 1 91 ? -1.957 3.934 6.396 1.00 89.12 91 VAL A C 1
ATOM 731 O O . VAL A 1 91 ? -1.289 3.063 6.930 1.00 89.12 91 VAL A O 1
ATOM 734 N N . ALA A 1 92 ? -1.874 5.211 6.771 1.00 88.38 92 ALA A N 1
ATOM 735 C CA . ALA A 1 92 ? -0.970 5.664 7.826 1.00 88.38 92 ALA A CA 1
ATOM 736 C C . ALA A 1 92 ? -1.430 5.255 9.238 1.00 88.38 92 ALA A C 1
ATOM 738 O O . ALA A 1 92 ? -0.607 5.216 10.149 1.00 88.38 92 ALA A O 1
ATOM 739 N N . SER A 1 93 ? -2.728 4.993 9.438 1.00 84.25 93 SER A N 1
ATOM 740 C CA . SER A 1 93 ? -3.274 4.550 10.732 1.00 84.25 93 SER A CA 1
ATOM 741 C C . SER A 1 93 ? -3.342 3.034 10.882 1.00 84.25 93 SER A C 1
ATOM 743 O O . SER A 1 93 ? -3.283 2.527 12.003 1.00 84.25 93 SER A O 1
ATOM 745 N N . LEU A 1 94 ? -3.465 2.302 9.775 1.00 72.19 94 LEU A N 1
ATOM 746 C CA . LEU A 1 94 ? -3.426 0.850 9.791 1.00 72.19 94 LEU A CA 1
ATOM 747 C C . LEU A 1 94 ? -1.992 0.397 10.089 1.00 72.19 94 LEU A C 1
ATOM 749 O O . LEU A 1 94 ? -1.060 0.758 9.381 1.00 72.19 94 LEU A O 1
ATOM 753 N N . VAL A 1 95 ? -1.814 -0.459 11.098 1.00 71.88 95 VAL A N 1
ATOM 754 C CA . VAL A 1 95 ? -0.540 -1.157 11.391 1.00 71.88 95 VAL A CA 1
ATOM 755 C C . VAL A 1 95 ? -0.261 -2.249 10.336 1.00 71.88 95 VAL A C 1
ATOM 757 O O . VAL A 1 95 ? 0.338 -3.280 10.620 1.00 71.88 95 VAL A O 1
ATOM 760 N N . VAL A 1 96 ? -0.768 -2.066 9.118 1.00 78.69 96 VAL A N 1
ATOM 761 C CA . VAL A 1 96 ? -0.677 -3.021 8.017 1.00 78.69 96 VAL A CA 1
ATOM 762 C C . VAL A 1 96 ? 0.485 -2.603 7.132 1.00 78.69 96 VAL A C 1
ATOM 764 O O . VAL A 1 96 ? 0.642 -1.425 6.805 1.00 78.69 96 VAL A O 1
ATOM 767 N N . ASP A 1 97 ? 1.300 -3.577 6.740 1.00 89.12 97 ASP A N 1
ATOM 768 C CA . ASP A 1 97 ? 2.398 -3.346 5.817 1.00 89.12 97 ASP A CA 1
ATOM 769 C C . ASP A 1 97 ? 1.858 -2.857 4.459 1.00 89.12 97 ASP A C 1
ATOM 771 O O . ASP A 1 97 ? 0.928 -3.419 3.875 1.00 89.12 97 ASP A O 1
ATOM 775 N N . VAL A 1 98 ? 2.431 -1.768 3.947 1.00 91.38 98 VAL A N 1
ATOM 776 C CA . VAL A 1 98 ? 1.970 -1.121 2.711 1.00 91.38 98 VAL A CA 1
ATOM 777 C C . VAL A 1 98 ? 2.113 -2.027 1.478 1.00 91.38 98 VAL A C 1
ATOM 779 O O . VAL A 1 98 ? 1.331 -1.909 0.529 1.00 91.38 98 VAL A O 1
ATOM 782 N N . TRP A 1 99 ? 3.083 -2.944 1.476 1.00 93.25 99 TRP A N 1
ATOM 783 C CA . TRP A 1 99 ? 3.265 -3.925 0.410 1.00 93.25 99 TRP A CA 1
ATOM 784 C C . TRP A 1 99 ? 2.165 -4.978 0.448 1.00 93.25 99 TRP A C 1
ATOM 786 O O . TRP A 1 99 ? 1.618 -5.314 -0.603 1.00 93.25 99 TRP A O 1
ATOM 796 N N . GLU A 1 100 ? 1.805 -5.442 1.644 1.00 92.75 100 GLU A N 1
ATOM 797 C CA . GLU A 1 100 ? 0.703 -6.382 1.848 1.00 92.75 100 GLU A CA 1
ATOM 798 C C . GLU A 1 100 ? -0.626 -5.758 1.410 1.00 92.75 100 GLU A C 1
ATOM 800 O O . GLU A 1 100 ? -1.317 -6.323 0.559 1.00 92.75 100 GLU A O 1
ATOM 805 N N . LEU A 1 101 ? -0.931 -4.538 1.867 1.00 91.50 101 LEU A N 1
ATOM 806 C CA . LEU A 1 101 ? -2.132 -3.814 1.439 1.00 91.50 101 LEU A CA 1
ATOM 807 C C . LEU A 1 101 ? -2.200 -3.692 -0.092 1.00 91.50 101 LEU A C 1
ATOM 809 O O . LEU A 1 101 ? -3.223 -3.985 -0.710 1.00 91.50 101 LEU A O 1
ATOM 813 N N . ARG A 1 102 ? -1.092 -3.297 -0.725 1.00 93.31 102 ARG A N 1
ATOM 814 C CA . ARG A 1 102 ? -1.008 -3.154 -2.182 1.00 93.31 102 ARG A CA 1
ATOM 815 C C . ARG A 1 102 ? -1.176 -4.481 -2.919 1.00 93.31 102 ARG A C 1
ATOM 817 O O . ARG A 1 102 ? -1.841 -4.506 -3.952 1.00 93.31 102 ARG A O 1
ATOM 824 N N . SER A 1 103 ? -0.577 -5.558 -2.417 1.00 94.31 103 SER A N 1
ATOM 825 C CA . SER A 1 103 ? -0.706 -6.896 -3.005 1.00 94.31 103 SER A CA 1
ATOM 826 C C . SER A 1 103 ? -2.145 -7.399 -2.993 1.00 94.31 103 SER A C 1
ATOM 828 O O . SER A 1 103 ? -2.540 -8.156 -3.877 1.00 94.31 103 SER A O 1
ATOM 830 N N . HIS A 1 104 ? -2.932 -6.947 -2.020 1.00 91.56 104 HIS A N 1
ATOM 831 C CA . HIS A 1 104 ? -4.326 -7.318 -1.903 1.00 91.56 104 HIS A CA 1
ATOM 832 C C . HIS A 1 104 ? -5.209 -6.539 -2.882 1.00 91.56 104 HIS A C 1
ATOM 834 O O . HIS A 1 104 ? -6.032 -7.130 -3.574 1.00 91.56 104 HIS A O 1
ATOM 840 N N . GLU A 1 105 ? -5.010 -5.223 -2.988 1.00 94.00 105 GLU A N 1
ATOM 841 C CA . GLU A 1 105 ? -5.818 -4.387 -3.885 1.00 94.00 105 GLU A CA 1
ATOM 842 C C . GLU A 1 105 ? -5.462 -4.573 -5.365 1.00 94.00 105 GLU A C 1
ATOM 844 O O . GLU A 1 105 ? -6.334 -4.519 -6.229 1.00 94.00 105 GLU A O 1
ATOM 849 N N . ASN A 1 106 ? -4.179 -4.764 -5.689 1.00 95.00 106 ASN A N 1
ATOM 850 C CA . ASN A 1 106 ? -3.752 -4.971 -7.070 1.00 95.00 106 ASN A CA 1
ATOM 851 C C . ASN A 1 106 ? -2.514 -5.881 -7.166 1.00 95.00 106 ASN A C 1
ATOM 853 O O . ASN A 1 106 ? -1.386 -5.390 -7.331 1.00 95.00 106 ASN A O 1
ATOM 857 N N . PRO A 1 107 ? -2.717 -7.212 -7.125 1.00 94.50 107 PRO A N 1
ATOM 858 C CA . PRO A 1 107 ? -1.636 -8.190 -7.249 1.00 94.50 107 PRO A CA 1
ATOM 859 C C . PRO A 1 107 ? -0.927 -8.163 -8.602 1.00 94.50 107 PRO A C 1
ATOM 861 O O . PRO A 1 107 ? 0.197 -8.635 -8.717 1.00 94.50 107 PRO A O 1
ATOM 864 N N . ASN A 1 108 ? -1.553 -7.591 -9.629 1.00 93.75 108 ASN A N 1
ATOM 865 C CA . ASN A 1 108 ? -1.007 -7.554 -10.984 1.00 93.75 108 ASN A CA 1
ATOM 866 C C . ASN A 1 108 ? -0.092 -6.350 -11.222 1.00 93.75 108 ASN A C 1
ATOM 868 O O . ASN A 1 108 ? 0.298 -6.069 -12.354 1.00 93.75 108 ASN A O 1
ATOM 872 N N . CYS A 1 109 ? 0.247 -5.598 -10.175 1.00 95.12 109 CYS A N 1
ATOM 873 C CA . CYS A 1 109 ? 1.119 -4.458 -10.340 1.00 95.12 109 CYS A CA 1
ATOM 874 C C . CYS A 1 109 ? 2.541 -4.890 -10.744 1.00 95.12 109 CYS A C 1
ATOM 876 O O . CYS A 1 109 ? 3.271 -5.472 -9.941 1.00 95.12 109 CYS A O 1
ATOM 878 N N . GLY A 1 110 ? 2.965 -4.506 -11.953 1.00 93.25 110 GLY A N 1
ATOM 879 C CA . GLY A 1 110 ? 4.292 -4.827 -12.488 1.00 93.25 110 GLY A CA 1
ATOM 880 C C . GLY A 1 110 ? 5.441 -4.421 -11.561 1.00 93.25 110 GLY A C 1
ATOM 881 O O . GLY A 1 110 ? 6.316 -5.238 -11.298 1.00 93.25 110 GLY A O 1
ATOM 882 N N . PHE A 1 111 ? 5.412 -3.219 -10.971 1.00 92.94 111 PHE A N 1
ATOM 883 C CA . PHE A 1 111 ? 6.439 -2.810 -9.999 1.00 92.94 111 PHE A CA 1
ATOM 884 C C . PHE A 1 111 ? 6.441 -3.675 -8.733 1.00 92.94 111 PHE A C 1
ATOM 886 O O . PHE A 1 111 ? 7.504 -4.020 -8.223 1.00 92.94 111 PHE A O 1
ATOM 893 N N . LEU A 1 112 ? 5.260 -4.017 -8.210 1.00 95.00 112 LEU A N 1
ATOM 894 C CA . LEU A 1 112 ? 5.156 -4.853 -7.016 1.00 95.00 112 LEU A CA 1
ATOM 895 C C . LEU A 1 112 ? 5.751 -6.240 -7.286 1.00 95.00 112 LEU A C 1
ATOM 897 O O . LEU A 1 112 ? 6.567 -6.720 -6.503 1.00 95.00 112 LEU A O 1
ATOM 901 N N . ILE A 1 113 ? 5.385 -6.847 -8.416 1.00 94.12 113 ILE A N 1
ATOM 902 C CA . ILE A 1 113 ? 5.892 -8.153 -8.847 1.00 94.12 113 ILE A CA 1
ATOM 903 C C . ILE A 1 113 ? 7.401 -8.092 -9.096 1.00 94.12 113 ILE A C 1
ATOM 905 O O . ILE A 1 113 ? 8.121 -8.975 -8.642 1.00 94.12 113 ILE A O 1
ATOM 909 N N . LEU A 1 114 ? 7.896 -7.040 -9.753 1.00 90.56 114 LEU A N 1
ATOM 910 C CA . LEU A 1 114 ? 9.328 -6.820 -9.967 1.00 90.56 114 LEU A CA 1
ATOM 911 C C . LEU A 1 114 ? 10.106 -6.733 -8.653 1.00 90.56 114 LEU A C 1
ATOM 913 O O . LEU A 1 114 ? 11.214 -7.256 -8.554 1.00 90.56 114 LEU A O 1
ATOM 917 N N . ARG A 1 115 ? 9.547 -6.047 -7.652 1.00 92.19 115 ARG A N 1
ATOM 918 C CA . ARG A 1 115 ? 10.250 -5.776 -6.398 1.00 92.19 115 ARG A CA 1
ATOM 919 C C . ARG A 1 115 ? 10.175 -6.934 -5.412 1.00 92.19 115 ARG A C 1
ATOM 921 O O . ARG A 1 115 ? 11.170 -7.217 -4.752 1.00 92.19 115 ARG A O 1
ATOM 928 N N . MET A 1 116 ? 9.013 -7.572 -5.305 1.00 93.38 116 MET A N 1
ATOM 929 C CA . MET A 1 116 ? 8.733 -8.574 -4.274 1.00 93.38 116 MET A CA 1
ATOM 930 C C . MET A 1 116 ? 8.721 -10.003 -4.822 1.00 93.38 116 MET A C 1
ATOM 932 O O . MET A 1 116 ? 8.893 -10.942 -4.053 1.00 93.38 116 MET A O 1
ATOM 936 N N . GLY A 1 117 ? 8.559 -10.187 -6.133 1.00 92.12 117 GLY A N 1
ATOM 937 C CA . GLY A 1 117 ? 8.386 -11.489 -6.778 1.00 92.12 117 GLY A CA 1
ATOM 938 C C . GLY A 1 117 ? 6.930 -11.962 -6.764 1.00 92.12 117 GLY A C 1
ATOM 939 O O . GLY A 1 117 ? 6.225 -11.813 -5.765 1.00 92.12 117 GLY A O 1
ATOM 940 N N . LEU A 1 118 ? 6.483 -12.575 -7.867 1.00 91.75 118 LEU A N 1
ATOM 941 C CA . LEU A 1 118 ? 5.086 -12.995 -8.057 1.00 91.75 118 LEU A CA 1
ATOM 942 C C . LEU A 1 118 ? 4.586 -13.927 -6.943 1.00 91.75 118 LEU A C 1
ATOM 944 O O . LEU A 1 118 ? 3.490 -13.727 -6.429 1.00 91.75 118 LEU A O 1
ATOM 948 N N . ALA A 1 119 ? 5.408 -14.895 -6.528 1.00 89.69 119 ALA A N 1
ATOM 949 C CA . ALA A 1 119 ? 5.049 -15.844 -5.475 1.00 89.69 119 ALA A CA 1
ATOM 950 C C . ALA A 1 119 ? 4.746 -15.153 -4.132 1.00 89.69 119 ALA A C 1
ATOM 952 O O . ALA A 1 119 ? 3.800 -15.531 -3.441 1.00 89.69 119 ALA A O 1
ATOM 953 N N . ASN A 1 120 ? 5.510 -14.116 -3.771 1.00 90.38 120 ASN A N 1
ATOM 954 C CA . ASN A 1 120 ? 5.262 -13.351 -2.546 1.00 90.38 120 ASN A CA 1
ATOM 955 C C . ASN A 1 120 ? 3.984 -12.523 -2.662 1.00 90.38 120 ASN A C 1
ATOM 957 O O . ASN A 1 120 ? 3.181 -12.514 -1.733 1.00 90.38 120 ASN A O 1
ATOM 961 N N . VAL A 1 121 ? 3.767 -11.888 -3.817 1.00 93.25 121 VAL A N 1
ATOM 962 C CA . VAL A 1 121 ? 2.544 -11.123 -4.080 1.00 93.25 121 VAL A CA 1
ATOM 963 C C . VAL A 1 121 ? 1.315 -12.016 -3.950 1.00 93.25 121 VAL A C 1
ATOM 965 O O . VAL A 1 121 ? 0.438 -11.707 -3.154 1.00 93.25 121 VAL A O 1
ATOM 968 N N . GLN A 1 122 ? 1.290 -13.161 -4.637 1.00 91.44 122 GLN A N 1
ATOM 969 C CA . GLN A 1 122 ? 0.182 -14.118 -4.562 1.00 91.44 122 GLN A CA 1
ATOM 970 C C . GLN A 1 122 ? -0.059 -14.621 -3.135 1.00 91.44 122 GLN A C 1
ATOM 972 O O . GLN A 1 122 ? -1.207 -14.729 -2.708 1.00 91.44 122 GLN A O 1
ATOM 977 N N . ARG A 1 123 ? 1.010 -14.896 -2.375 1.00 90.94 123 ARG A N 1
ATOM 978 C CA . ARG A 1 123 ? 0.899 -15.326 -0.976 1.00 90.94 123 ARG A CA 1
ATOM 979 C C . ARG A 1 123 ? 0.169 -14.294 -0.116 1.00 90.94 123 ARG A C 1
ATOM 981 O O . ARG A 1 123 ? -0.668 -14.677 0.697 1.00 90.94 123 ARG A O 1
ATOM 988 N N . TRP A 1 124 ? 0.473 -13.011 -0.288 1.00 91.44 124 TRP A N 1
ATOM 989 C CA . TRP A 1 124 ? -0.186 -11.939 0.459 1.00 91.44 124 TRP A CA 1
ATOM 990 C C . TRP A 1 124 ? -1.618 -11.679 -0.015 1.00 91.44 124 TRP A C 1
ATOM 992 O O . TRP A 1 124 ? -2.508 -11.481 0.810 1.00 91.44 124 TRP A O 1
ATOM 1002 N N . SER A 1 125 ? -1.884 -11.777 -1.319 1.00 89.50 125 SER A N 1
ATOM 1003 C CA . SER A 1 125 ? -3.223 -11.549 -1.878 1.00 89.50 125 SER A CA 1
ATOM 1004 C C . SER A 1 125 ? -4.280 -12.535 -1.379 1.00 89.50 125 SER A C 1
ATOM 1006 O O . SER A 1 125 ? -5.454 -12.191 -1.322 1.00 89.50 125 SER A O 1
ATOM 1008 N N . VAL A 1 126 ? -3.893 -13.761 -1.016 1.00 85.06 126 VAL A N 1
ATOM 1009 C CA . VAL A 1 126 ? -4.841 -14.796 -0.565 1.00 85.06 126 VAL A CA 1
ATOM 1010 C C . VAL A 1 126 ? -5.213 -14.640 0.918 1.00 85.06 126 VAL A C 1
ATOM 1012 O O . VAL A 1 126 ? -6.273 -15.103 1.339 1.00 85.06 126 VAL A O 1
ATOM 1015 N N . HIS A 1 127 ? -4.383 -13.982 1.735 1.00 69.19 127 HIS A N 1
ATOM 1016 C CA . HIS A 1 127 ? -4.520 -14.069 3.193 1.00 69.19 127 HIS A CA 1
ATOM 1017 C C . HIS A 1 127 ? -5.643 -13.220 3.810 1.00 69.19 127 HIS A C 1
ATOM 1019 O O . HIS A 1 127 ? -6.194 -13.614 4.838 1.00 69.19 127 HIS A O 1
ATOM 1025 N N . ILE A 1 128 ? -6.052 -12.109 3.194 1.00 62.84 128 ILE A N 1
ATOM 1026 C CA . ILE A 1 128 ? -7.040 -11.193 3.801 1.00 62.84 128 ILE A CA 1
ATOM 1027 C C . ILE A 1 128 ? -8.495 -11.644 3.580 1.00 62.84 128 ILE A C 1
ATOM 1029 O O . ILE A 1 128 ? -9.368 -11.269 4.366 1.00 62.84 128 ILE A O 1
ATOM 1033 N N . GLN A 1 129 ? -8.780 -12.537 2.622 1.00 53.97 129 GLN A N 1
ATOM 1034 C CA . GLN A 1 129 ? -10.132 -13.109 2.492 1.00 53.97 129 GLN A CA 1
ATOM 1035 C C . GLN A 1 129 ? -10.554 -13.967 3.700 1.00 53.97 129 GLN A C 1
ATOM 1037 O O . GLN A 1 129 ? -11.738 -14.236 3.870 1.00 53.97 129 GLN A O 1
ATOM 1042 N N . ILE A 1 130 ? -9.622 -14.361 4.574 1.00 53.72 130 ILE A N 1
ATOM 1043 C CA . ILE A 1 130 ? -9.909 -15.234 5.723 1.00 53.72 130 ILE A CA 1
ATOM 1044 C C . ILE A 1 130 ? -10.310 -14.430 6.980 1.00 53.72 130 ILE A C 1
ATOM 1046 O O . ILE A 1 130 ? -10.834 -15.002 7.932 1.00 53.72 130 ILE A O 1
ATOM 1050 N N . GLN A 1 131 ? -10.126 -13.102 6.998 1.00 49.69 131 GLN A N 1
ATOM 1051 C CA . GLN A 1 131 ? -10.328 -12.286 8.209 1.00 49.69 131 GLN A CA 1
ATOM 1052 C C . GLN A 1 131 ? -11.570 -11.388 8.213 1.00 49.69 131 GLN A C 1
ATOM 1054 O O . GLN A 1 131 ? -11.760 -10.630 9.161 1.00 49.69 131 GLN A O 1
ATOM 1059 N N . THR A 1 132 ? -12.463 -11.481 7.224 1.00 46.97 132 THR A N 1
ATOM 1060 C CA . THR A 1 132 ? -13.838 -11.019 7.463 1.00 46.97 132 THR A CA 1
ATOM 1061 C C . THR A 1 132 ? -14.557 -12.154 8.185 1.00 46.97 132 THR A C 1
ATOM 1063 O O . THR A 1 132 ? -14.869 -13.155 7.538 1.00 46.97 132 THR A O 1
ATOM 1066 N N . PRO A 1 133 ? -14.785 -12.078 9.515 1.00 48.50 133 PRO A N 1
ATOM 1067 C CA . PRO A 1 133 ? -15.626 -13.069 10.161 1.00 48.50 133 PRO A CA 1
ATOM 1068 C C . PRO A 1 133 ? -16.948 -13.089 9.389 1.00 48.50 133 PRO A C 1
ATOM 1070 O O . PRO A 1 133 ? -17.493 -12.009 9.125 1.00 48.50 133 PRO A O 1
ATOM 1073 N N . PRO A 1 134 ? -17.444 -14.270 8.971 1.00 48.12 134 PRO A N 1
ATOM 1074 C CA . PRO A 1 134 ? -18.762 -14.355 8.370 1.00 48.12 134 PRO A CA 1
ATOM 1075 C C . PRO A 1 134 ? -19.697 -13.638 9.330 1.00 48.12 134 PRO A C 1
ATOM 1077 O O . PRO A 1 134 ? -19.680 -13.930 10.527 1.00 48.12 134 PRO A O 1
ATOM 1080 N N . VAL A 1 135 ? -20.421 -12.639 8.823 1.00 50.22 135 VAL A N 1
ATOM 1081 C CA . VAL A 1 135 ? -21.4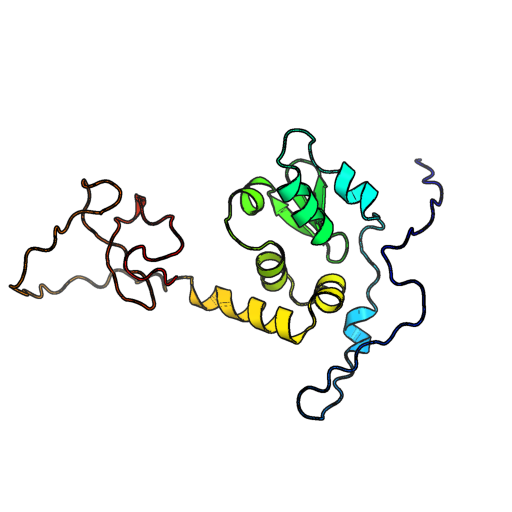70 -11.956 9.575 1.00 50.22 135 VAL A CA 1
ATOM 1082 C C . VAL A 1 135 ? -22.407 -13.065 10.031 1.00 50.22 135 VAL A C 1
ATOM 1084 O O . VAL A 1 135 ? -23.196 -13.576 9.242 1.00 50.22 135 VAL A O 1
ATOM 1087 N N . GLN A 1 136 ? -22.223 -13.531 11.267 1.00 51.62 136 GLN A N 1
ATOM 1088 C CA . GLN A 1 136 ? -23.074 -14.544 11.851 1.00 51.62 136 GLN A CA 1
ATOM 1089 C C . GLN A 1 136 ? -24.406 -13.845 12.070 1.00 51.62 136 GLN A C 1
ATOM 1091 O O . GLN A 1 136 ? -24.584 -13.088 13.027 1.00 51.62 136 GLN A O 1
ATOM 1096 N N . GLU A 1 137 ? -25.310 -14.062 11.114 1.00 47.44 137 GLU A N 1
ATOM 1097 C CA . GLU A 1 137 ? -26.741 -13.915 11.310 1.00 47.44 137 GLU A CA 1
ATOM 1098 C C . GLU A 1 137 ? -27.069 -14.505 12.673 1.00 47.44 137 GLU A C 1
ATOM 1100 O O . GLU A 1 137 ? -26.704 -15.638 12.993 1.00 47.44 137 GLU A O 1
ATOM 1105 N N . THR A 1 138 ? -27.667 -13.662 13.502 1.00 49.19 138 THR A N 1
ATOM 1106 C CA . THR A 1 138 ? -27.934 -13.885 14.912 1.00 49.19 138 THR A CA 1
ATOM 1107 C C . THR A 1 138 ? -28.804 -15.129 15.079 1.00 49.19 138 THR A C 1
ATOM 1109 O O . THR A 1 138 ? -30.030 -15.054 15.087 1.00 49.19 138 THR A O 1
ATOM 1112 N N . ALA A 1 139 ? -28.173 -16.295 15.192 1.00 49.72 139 ALA A N 1
ATOM 1113 C CA . ALA A 1 139 ? -28.840 -17.515 15.596 1.00 49.72 139 ALA A CA 1
ATOM 1114 C C . ALA A 1 139 ? -29.179 -17.373 17.081 1.00 49.72 139 ALA A C 1
ATOM 1116 O O . ALA A 1 139 ? -28.298 -17.260 17.935 1.00 49.72 139 ALA A O 1
ATOM 1117 N N . ALA A 1 140 ? -30.480 -17.310 17.350 1.00 51.25 140 ALA A N 1
ATOM 1118 C CA . ALA A 1 140 ? -31.063 -17.224 18.675 1.00 51.25 140 ALA A CA 1
ATOM 1119 C C . ALA A 1 140 ? -30.452 -18.266 19.625 1.00 51.25 140 ALA A C 1
ATOM 1121 O O . ALA A 1 140 ? -30.387 -19.460 19.333 1.00 51.25 140 ALA A O 1
ATOM 1122 N N . SER A 1 141 ? -29.997 -17.769 20.767 1.00 48.03 141 SER A N 1
ATOM 1123 C CA . SER A 1 141 ? -29.266 -18.480 21.804 1.00 48.03 141 SER A CA 1
ATOM 1124 C C . SER A 1 141 ? -30.111 -19.580 22.455 1.00 48.03 141 SER A C 1
ATOM 1126 O O . SER A 1 141 ? -31.190 -19.310 22.983 1.00 48.03 141 SER A O 1
ATOM 1128 N N . LEU A 1 142 ? -29.575 -20.801 22.505 1.00 52.47 142 LEU A N 1
ATOM 1129 C CA . LEU A 1 142 ? -29.962 -21.804 23.499 1.00 52.47 142 LEU A CA 1
ATOM 1130 C C . LEU A 1 142 ? -29.095 -21.615 24.759 1.00 52.47 142 LEU A C 1
ATOM 1132 O O . LEU A 1 142 ? -27.888 -21.396 24.629 1.00 52.47 142 LEU A O 1
ATOM 1136 N N . PRO A 1 143 ? -29.669 -21.692 25.973 1.00 54.34 143 PRO A N 1
ATOM 1137 C CA . PRO A 1 143 ? -28.917 -21.537 27.210 1.00 54.34 143 PRO A CA 1
ATOM 1138 C C . PRO A 1 143 ? -28.118 -22.813 27.496 1.00 54.34 143 PRO A C 1
ATOM 1140 O O . PRO A 1 143 ? -28.683 -23.835 27.879 1.00 54.34 143 PRO A O 1
ATOM 1143 N N . VAL A 1 144 ? -26.799 -22.750 27.321 1.00 50.34 144 VAL A N 1
ATOM 1144 C CA . VAL A 1 144 ? -25.870 -23.766 27.831 1.00 50.34 144 VAL A CA 1
ATOM 1145 C C . VAL A 1 144 ? -25.307 -23.249 29.153 1.00 50.34 144 VAL A C 1
ATOM 1147 O O . VAL A 1 144 ? -24.576 -22.262 29.190 1.00 50.34 144 VAL A O 1
ATOM 1150 N N . GLN A 1 145 ? -25.723 -23.892 30.245 1.00 55.56 145 GLN A N 1
ATOM 1151 C CA . GLN A 1 145 ? -25.115 -23.772 31.567 1.00 55.56 145 GLN A CA 1
ATOM 1152 C C . GLN A 1 145 ? -23.791 -24.542 31.565 1.00 55.56 145 GLN A C 1
ATOM 1154 O O . GLN A 1 145 ? -23.805 -25.764 31.448 1.00 55.56 145 GLN A O 1
ATOM 1159 N N . GLU A 1 146 ? -22.672 -23.847 31.753 1.00 53.28 146 GLU A N 1
ATOM 1160 C CA . GLU A 1 146 ? -21.447 -24.458 32.271 1.00 53.28 146 GLU A CA 1
ATOM 1161 C C . GLU A 1 146 ? -21.060 -23.750 33.573 1.00 53.28 146 GLU A C 1
ATOM 1163 O O . GLU A 1 146 ? -20.733 -22.562 33.604 1.00 53.28 146 GLU A O 1
ATOM 1168 N N . GLU A 1 147 ? -21.175 -24.501 34.668 1.00 58.47 147 GLU A N 1
ATOM 1169 C CA . GLU A 1 147 ? -20.608 -24.182 35.970 1.00 58.47 147 GLU A CA 1
ATOM 1170 C C . GLU A 1 147 ? -19.120 -24.549 35.950 1.00 58.47 147 GLU A C 1
ATOM 1172 O O . GLU A 1 147 ? -18.777 -25.711 35.744 1.00 58.47 147 GLU A O 1
ATOM 1177 N N . GLY A 1 148 ? -18.232 -23.587 36.206 1.00 56.84 148 GLY A N 1
ATOM 1178 C CA . GLY A 1 148 ? -16.836 -23.908 36.494 1.00 56.84 148 GLY A CA 1
ATOM 1179 C C . GLY A 1 148 ? -15.841 -22.804 36.170 1.00 56.84 148 GLY A C 1
ATOM 1180 O O . GLY A 1 148 ? -15.446 -22.638 35.027 1.00 56.84 148 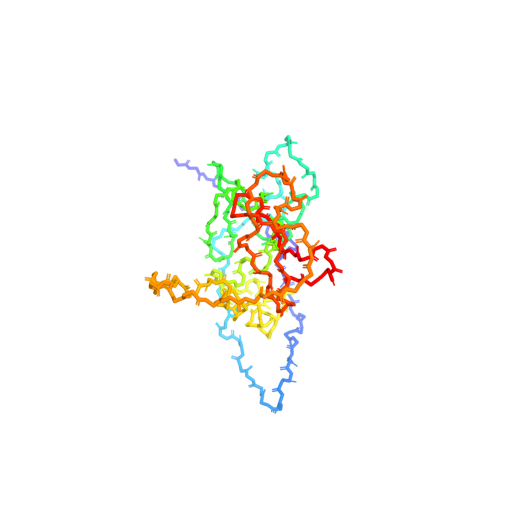GLY A O 1
ATOM 1181 N N . GLU A 1 149 ? -15.369 -22.148 37.232 1.00 46.97 149 GLU A N 1
ATOM 1182 C CA . GLU A 1 149 ? -14.113 -21.389 37.315 1.00 46.97 149 GLU A CA 1
ATOM 1183 C C . GLU A 1 149 ? -14.154 -19.898 36.907 1.00 46.97 149 GLU A C 1
ATOM 1185 O O . GLU A 1 149 ? -14.264 -19.491 35.752 1.00 46.97 149 GLU A O 1
ATOM 1190 N N . THR A 1 150 ? -14.062 -19.049 37.937 1.00 54.09 150 THR A N 1
ATOM 1191 C CA . THR A 1 150 ? -14.217 -17.587 37.938 1.00 54.09 150 THR A CA 1
ATOM 1192 C C . THR A 1 150 ? -13.043 -16.852 37.287 1.00 54.09 150 THR A C 1
ATOM 1194 O O . THR A 1 150 ? -12.348 -16.060 37.928 1.00 54.09 150 THR A O 1
ATOM 1197 N N . ALA A 1 151 ? -12.817 -17.063 35.994 1.00 61.47 151 ALA A N 1
ATOM 1198 C CA . ALA A 1 151 ? -12.103 -16.076 35.197 1.00 61.47 151 ALA A CA 1
ATOM 1199 C C . ALA A 1 151 ? -13.006 -14.838 35.063 1.00 61.47 151 ALA A C 1
ATOM 1201 O O . ALA A 1 151 ? -14.159 -14.948 34.651 1.00 61.47 151 ALA A O 1
ATOM 1202 N N . SER A 1 152 ? -12.501 -13.658 35.446 1.00 75.50 152 SER A N 1
ATOM 1203 C CA . SER A 1 152 ? -13.233 -12.389 35.319 1.00 75.50 152 SER A CA 1
ATOM 1204 C C . SER A 1 152 ? -13.857 -12.275 33.925 1.00 75.50 152 SER A C 1
ATOM 1206 O O . SER A 1 152 ? -13.140 -12.184 32.929 1.00 75.50 152 SER A O 1
ATOM 1208 N N . SER A 1 153 ? -15.187 -12.270 33.848 1.00 87.62 153 SER A N 1
ATOM 1209 C CA . SER A 1 153 ? -15.939 -12.221 32.589 1.00 87.62 153 SER A CA 1
ATOM 1210 C C . SER A 1 153 ? -15.888 -10.848 31.908 1.00 87.62 153 SER A C 1
ATOM 1212 O O . SER A 1 153 ? -16.469 -10.656 30.839 1.00 87.62 153 SER A O 1
ATOM 1214 N N . THR A 1 154 ? -15.182 -9.877 32.497 1.00 95.19 154 THR A N 1
ATOM 1215 C CA . THR A 1 154 ? -15.092 -8.506 31.991 1.00 95.19 154 THR A CA 1
ATOM 1216 C C . THR A 1 154 ? -13.866 -8.287 31.108 1.00 95.19 154 THR A C 1
ATOM 1218 O O . THR A 1 154 ? -12.803 -8.885 31.291 1.00 95.19 154 THR A O 1
ATOM 1221 N N . CYS A 1 155 ? -14.037 -7.436 30.098 1.00 94.56 155 CYS A N 1
ATOM 1222 C CA . CYS A 1 155 ? -13.034 -7.035 29.121 1.00 94.56 155 CYS A CA 1
ATOM 1223 C C . CYS A 1 155 ? -11.756 -6.574 29.814 1.00 94.56 155 CYS A C 1
ATOM 1225 O O . CYS A 1 155 ? -11.792 -5.639 30.605 1.00 94.56 155 CYS A O 1
ATOM 1227 N N . ARG A 1 156 ? -10.616 -7.148 29.437 1.00 93.00 156 ARG A N 1
ATOM 1228 C CA . ARG A 1 156 ? -9.311 -6.824 30.019 1.00 93.00 156 ARG A CA 1
ATOM 1229 C C . ARG A 1 156 ? -8.823 -5.410 29.689 1.00 93.00 156 ARG A C 1
ATOM 1231 O O . ARG A 1 156 ? -7.996 -4.871 30.411 1.00 93.00 156 ARG A O 1
ATOM 1238 N N . GLY A 1 157 ? -9.334 -4.808 28.612 1.00 92.94 157 GLY A N 1
ATOM 1239 C CA . GLY A 1 157 ? -8.994 -3.441 28.210 1.00 92.94 157 GLY A CA 1
ATOM 1240 C C . GLY A 1 157 ? -9.710 -2.369 29.035 1.00 92.94 157 GLY A C 1
ATOM 1241 O O . GLY A 1 157 ? -9.082 -1.415 29.480 1.00 92.94 157 GLY A O 1
ATOM 1242 N N . CYS A 1 158 ? -11.023 -2.511 29.251 1.00 94.56 158 CYS A N 1
ATOM 1243 C CA . CYS A 1 158 ? -11.817 -1.484 29.938 1.00 94.56 158 CYS A CA 1
ATOM 1244 C C . CYS A 1 158 ? -12.311 -1.879 31.332 1.00 94.56 158 CYS A C 1
ATOM 1246 O O . CYS A 1 158 ? -12.771 -1.002 32.057 1.00 94.56 158 CYS A O 1
ATOM 1248 N N . ASN A 1 159 ? -12.278 -3.167 31.690 1.00 94.00 159 ASN A N 1
ATOM 1249 C CA . ASN A 1 159 ? -12.854 -3.751 32.909 1.00 94.00 159 ASN A CA 1
ATOM 1250 C C . ASN A 1 159 ? -14.324 -3.354 33.173 1.00 94.00 159 ASN A C 1
ATOM 1252 O O . ASN A 1 159 ? -14.777 -3.363 34.312 1.00 94.00 159 ASN A O 1
ATOM 1256 N N . ARG A 1 160 ? -15.077 -2.969 32.129 1.00 95.50 160 ARG A N 1
ATOM 1257 C CA . ARG A 1 160 ? -16.465 -2.465 32.242 1.00 95.50 160 ARG A CA 1
ATOM 1258 C C . ARG A 1 160 ? -17.503 -3.328 31.532 1.00 95.50 160 ARG A C 1
ATOM 1260 O O . ARG A 1 160 ? -18.621 -3.444 32.011 1.00 95.50 160 ARG A O 1
ATOM 1267 N N . ARG A 1 161 ? -17.162 -3.870 30.362 1.00 95.50 161 ARG A N 1
ATOM 1268 C CA . ARG A 1 161 ? -18.078 -4.621 29.482 1.00 95.50 161 ARG A CA 1
ATOM 1269 C C . ARG A 1 161 ? -17.727 -6.107 29.498 1.00 95.50 161 ARG A C 1
ATOM 1271 O O . ARG A 1 161 ? -16.560 -6.406 29.755 1.00 95.50 161 ARG A O 1
ATOM 1278 N N . PRO A 1 162 ? -18.667 -7.022 29.218 1.00 95.31 162 PRO A N 1
ATOM 1279 C CA . PRO A 1 162 ? -18.345 -8.436 29.083 1.00 95.31 162 PRO A CA 1
ATOM 1280 C C . PRO A 1 162 ? -17.362 -8.674 27.930 1.00 95.31 162 PRO A C 1
ATOM 1282 O O . PRO A 1 162 ? -17.243 -7.875 26.997 1.00 95.31 162 PRO A O 1
ATOM 1285 N N . ARG A 1 163 ? -16.601 -9.759 28.035 1.00 94.75 163 ARG A N 1
ATOM 1286 C CA . ARG A 1 163 ? -15.735 -10.245 26.960 1.00 94.75 163 ARG A CA 1
ATOM 1287 C C . ARG A 1 163 ? -16.610 -10.853 25.872 1.00 94.75 163 ARG A C 1
ATOM 1289 O O . ARG A 1 163 ? -17.404 -11.742 26.150 1.00 94.75 163 ARG A O 1
ATOM 1296 N N . GLU A 1 164 ? -16.449 -10.371 24.651 1.00 94.94 164 GLU A N 1
ATOM 1297 C CA . GLU A 1 164 ? -17.303 -10.749 23.515 1.00 94.94 164 GLU A CA 1
ATOM 1298 C C . GLU A 1 164 ? -16.478 -11.129 22.284 1.00 94.94 164 GLU A C 1
ATOM 1300 O O . GLU A 1 164 ? -16.988 -11.776 21.377 1.00 94.94 164 GLU A O 1
ATOM 1305 N N . VAL A 1 165 ? -15.196 -10.750 22.246 1.00 92.69 165 VAL A N 1
ATOM 1306 C CA . VAL A 1 165 ? -14.338 -10.980 21.084 1.00 92.69 165 VAL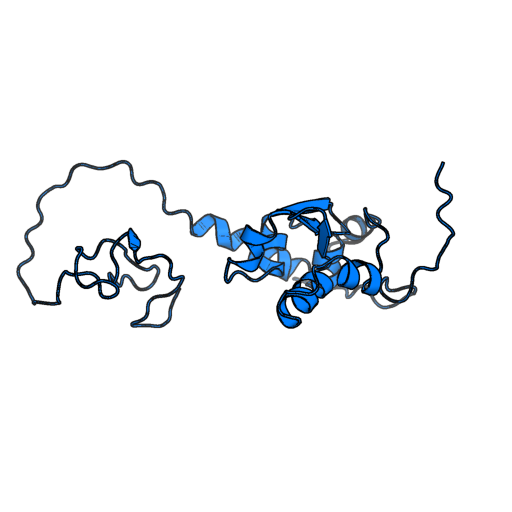 A CA 1
ATOM 1307 C C . VAL A 1 165 ? -13.367 -12.114 21.349 1.00 92.69 165 VAL A C 1
ATOM 1309 O O . VAL A 1 165 ? -12.584 -12.062 22.301 1.00 92.69 165 VAL A O 1
ATOM 1312 N N . ARG A 1 166 ? -13.425 -13.117 20.472 1.00 93.75 166 ARG A N 1
ATOM 1313 C CA . ARG A 1 166 ? -12.536 -14.275 20.426 1.00 93.75 166 ARG A CA 1
ATOM 1314 C C . ARG A 1 166 ? -11.449 -14.050 19.372 1.00 93.75 166 ARG A C 1
ATOM 1316 O O . ARG A 1 166 ? -11.778 -13.794 18.219 1.00 93.75 166 ARG A O 1
ATOM 1323 N N . PHE A 1 167 ? -10.184 -14.186 19.758 1.00 91.62 167 PHE A N 1
ATOM 1324 C CA . PHE A 1 167 ? -9.051 -14.174 18.825 1.00 91.62 167 PHE A CA 1
ATOM 1325 C C . PHE A 1 167 ? -8.913 -15.530 18.137 1.00 91.62 167 PHE A C 1
ATOM 1327 O O . PHE A 1 167 ? -9.082 -16.568 18.781 1.00 91.62 167 PHE A O 1
ATOM 1334 N N . LEU A 1 168 ? -8.600 -15.534 16.844 1.00 88.12 168 LEU A N 1
ATOM 1335 C CA . LEU A 1 168 ? -8.371 -16.747 16.061 1.00 88.12 168 LEU A CA 1
ATOM 1336 C C . LEU A 1 168 ? -6.949 -16.716 15.495 1.00 88.12 168 LEU A C 1
ATOM 1338 O O . LEU A 1 168 ? -6.619 -15.739 14.836 1.00 88.12 168 LEU A O 1
ATOM 1342 N N . PRO A 1 169 ? -6.160 -17.795 15.663 1.00 90.00 169 PRO A N 1
ATOM 1343 C CA . PRO A 1 169 ? -6.626 -19.164 15.915 1.00 90.00 169 PRO A CA 1
ATOM 1344 C C . PRO A 1 169 ? -6.694 -19.580 17.392 1.00 90.00 169 PRO A C 1
ATOM 1346 O O . PRO A 1 169 ? -7.226 -20.645 17.694 1.00 90.00 169 PRO A O 1
ATOM 1349 N N . CYS A 1 170 ? -6.162 -18.784 18.320 1.00 94.38 170 CYS A N 1
ATOM 1350 C CA . CYS A 1 170 ? -5.918 -19.241 19.693 1.00 94.38 170 CYS A CA 1
ATOM 1351 C C . CYS A 1 170 ? -7.177 -19.442 20.557 1.00 94.38 170 CYS A C 1
ATOM 1353 O O . CYS A 1 170 ? -7.125 -20.147 21.560 1.00 94.38 170 CYS A O 1
ATOM 1355 N N . GLY A 1 171 ? -8.307 -18.830 20.199 1.00 92.31 171 GLY A N 1
ATOM 1356 C CA . GLY A 1 171 ? -9.583 -18.982 20.897 1.00 92.31 171 GLY A CA 1
ATOM 1357 C C . GLY A 1 171 ? -9.736 -18.153 22.177 1.00 92.31 171 GLY A C 1
ATOM 1358 O O . GLY A 1 171 ? -10.793 -18.219 22.807 1.00 92.31 171 GLY A O 1
ATOM 1359 N N . HIS A 1 172 ? -8.741 -17.350 22.566 1.00 93.81 172 HIS A N 1
ATOM 1360 C CA . HIS A 1 172 ? -8.829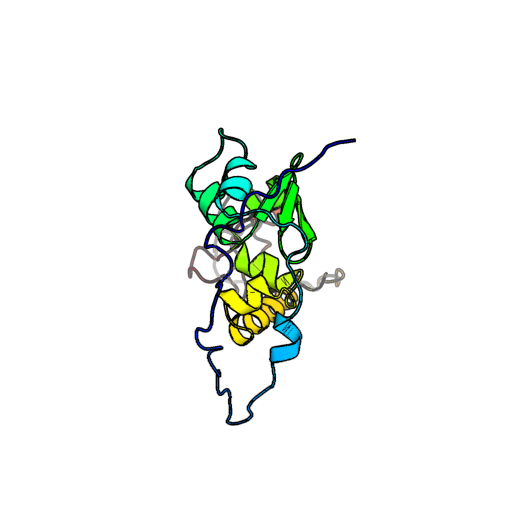 -16.517 23.767 1.00 93.81 172 HIS A CA 1
ATOM 1361 C C . HIS A 1 172 ? -9.888 -15.420 23.618 1.00 93.81 172 HIS A C 1
ATOM 1363 O O . HIS A 1 172 ? -9.958 -14.743 22.592 1.00 93.81 172 HIS A O 1
ATOM 1369 N N . VAL A 1 173 ? -10.680 -15.201 24.672 1.00 93.69 173 VAL A N 1
ATOM 1370 C CA . VAL A 1 173 ? -11.707 -14.150 24.725 1.00 93.69 173 VAL A CA 1
ATOM 1371 C C . VAL A 1 173 ? -11.291 -13.118 25.768 1.00 93.69 173 VAL A C 1
ATOM 1373 O O . VAL A 1 173 ? -11.403 -13.368 26.967 1.00 93.69 173 VAL A O 1
ATOM 1376 N N . LEU A 1 174 ? -10.750 -11.978 25.326 1.00 93.75 174 LEU A N 1
ATOM 1377 C CA . LEU A 1 174 ? -10.078 -11.015 26.221 1.00 93.75 174 LEU A CA 1
ATOM 1378 C C . LEU A 1 174 ? -10.704 -9.623 26.225 1.00 93.75 174 LEU A C 1
ATOM 1380 O O . LEU A 1 174 ? -10.625 -8.927 27.240 1.00 93.75 174 LEU A O 1
ATOM 1384 N N . TYR A 1 175 ? -11.351 -9.216 25.134 1.00 94.62 175 TYR A N 1
ATOM 1385 C CA . TYR A 1 175 ? -11.877 -7.862 24.979 1.00 94.62 175 TYR A CA 1
ATOM 1386 C C . TYR A 1 175 ? -13.375 -7.853 24.673 1.00 94.62 175 TYR A C 1
ATOM 1388 O O . TYR A 1 175 ? -13.955 -8.835 24.211 1.00 94.62 175 TYR A O 1
ATOM 1396 N N . CYS A 1 176 ? -14.011 -6.720 24.954 1.00 96.25 176 CYS A N 1
ATOM 1397 C CA . CYS A 1 176 ? -15.333 -6.395 24.428 1.00 96.25 176 CYS A CA 1
ATOM 1398 C C . CYS A 1 176 ? -15.215 -5.862 22.995 1.00 96.25 176 CYS A C 1
ATOM 1400 O O . CYS A 1 176 ? -14.137 -5.410 22.596 1.00 96.25 176 CYS A O 1
ATOM 1402 N N . ALA A 1 177 ? -16.333 -5.826 22.264 1.00 93.62 177 ALA A N 1
ATOM 1403 C CA . ALA A 1 177 ? -16.376 -5.367 20.872 1.00 93.62 177 ALA A CA 1
ATOM 1404 C C . ALA A 1 177 ? -15.702 -3.998 20.651 1.00 93.62 177 ALA A C 1
ATOM 1406 O O . ALA A 1 177 ? -14.986 -3.796 19.677 1.00 93.62 177 ALA A O 1
ATOM 1407 N N . SER A 1 178 ? -15.845 -3.066 21.598 1.00 94.56 178 SER A N 1
ATOM 1408 C CA . SER A 1 178 ? -15.252 -1.724 21.492 1.00 94.56 178 SER A CA 1
ATOM 1409 C C . SER A 1 178 ? -13.742 -1.658 21.748 1.00 94.56 178 SER A C 1
ATOM 1411 O O . SER A 1 178 ? -13.115 -0.664 21.409 1.00 94.56 178 SER A O 1
ATOM 1413 N N . CYS A 1 179 ? -13.174 -2.643 22.450 1.00 93.94 179 CYS A N 1
ATOM 1414 C CA . CYS A 1 179 ? -11.749 -2.665 22.801 1.00 93.94 179 CYS A CA 1
ATOM 1415 C C . CYS A 1 179 ? -10.939 -3.604 21.899 1.00 93.94 179 CYS A C 1
ATOM 1417 O O . CYS A 1 179 ? -9.720 -3.640 22.015 1.00 93.94 179 CYS A O 1
ATOM 1419 N N . ALA A 1 180 ? -11.598 -4.349 21.012 1.00 90.69 180 ALA A N 1
ATOM 1420 C CA . ALA A 1 180 ? -10.985 -5.347 20.145 1.00 90.69 180 ALA A CA 1
ATOM 1421 C C . ALA A 1 180 ? -10.261 -4.779 18.913 1.00 90.69 180 ALA A C 1
ATOM 1423 O O . ALA A 1 180 ? -9.930 -5.530 18.006 1.00 90.69 180 ALA A O 1
ATOM 1424 N N . GLY A 1 181 ? -9.964 -3.477 18.875 1.00 88.75 181 GLY A N 1
ATOM 1425 C CA . GLY A 1 181 ? -9.168 -2.856 17.806 1.00 88.75 181 GLY A CA 1
ATOM 1426 C C . GLY A 1 181 ? -7.685 -3.255 17.804 1.00 88.75 181 GLY A C 1
ATOM 1427 O O . GLY A 1 181 ? -6.863 -2.519 17.271 1.00 88.75 181 GLY A O 1
ATOM 1428 N N . VAL A 1 182 ? -7.331 -4.372 18.443 1.00 82.06 182 VAL A N 1
ATOM 1429 C CA . VAL A 1 182 ? -5.978 -4.929 18.480 1.00 82.06 182 VAL A CA 1
ATOM 1430 C C . VAL A 1 182 ? -5.916 -6.136 17.548 1.00 82.06 182 VAL A C 1
ATOM 1432 O O . VAL A 1 182 ? -6.859 -6.917 17.479 1.00 82.06 182 VAL A O 1
ATOM 1435 N N . SER A 1 183 ? -4.804 -6.288 16.835 1.00 84.06 183 SER A N 1
ATOM 1436 C CA . SER A 1 183 ? -4.614 -7.317 15.805 1.00 84.06 183 SER A CA 1
ATOM 1437 C C . SER A 1 183 ? -4.001 -8.622 16.321 1.00 84.06 183 SER A C 1
ATOM 1439 O O . SER A 1 183 ? -3.642 -9.471 15.514 1.00 84.06 183 SER A O 1
ATOM 1441 N N . PHE A 1 184 ? -3.818 -8.766 17.637 1.00 88.19 184 PHE A N 1
ATOM 1442 C CA . PHE A 1 184 ? -3.234 -9.959 18.244 1.00 88.19 184 PHE A CA 1
ATOM 1443 C C . PHE A 1 184 ? -3.753 -10.200 19.665 1.00 88.19 184 PHE A C 1
ATOM 1445 O O . PHE A 1 184 ? -4.115 -9.279 20.405 1.00 88.19 184 PHE A O 1
ATOM 1452 N N . CYS A 1 185 ? -3.744 -11.466 20.065 1.00 92.62 185 CYS A N 1
ATOM 1453 C CA . CYS A 1 185 ? -4.044 -11.927 21.406 1.00 92.62 185 CYS A CA 1
ATOM 1454 C C . CYS A 1 185 ? -2.880 -11.632 22.361 1.00 92.62 185 CYS A C 1
ATOM 1456 O O . CYS A 1 185 ? -1.772 -12.119 22.166 1.00 92.62 185 CYS A O 1
ATOM 1458 N N . ILE A 1 186 ? -3.126 -10.912 23.456 1.00 89.88 186 ILE A N 1
ATOM 1459 C CA . ILE A 1 186 ? -2.069 -10.571 24.426 1.00 89.88 186 ILE A CA 1
ATOM 1460 C C . ILE A 1 186 ? -1.627 -11.726 25.337 1.00 89.88 186 ILE A C 1
ATOM 1462 O O . ILE A 1 186 ? -0.624 -11.585 26.029 1.00 89.88 186 ILE A O 1
ATOM 1466 N N . ASP A 1 187 ? -2.364 -12.840 25.368 1.00 90.69 187 ASP A N 1
ATOM 1467 C CA . ASP A 1 187 ? -1.991 -14.002 26.187 1.00 90.69 187 ASP A CA 1
ATOM 1468 C C . ASP A 1 187 ? -1.015 -14.936 25.468 1.00 90.69 187 ASP A C 1
ATOM 1470 O O . ASP A 1 187 ? -0.128 -15.498 26.104 1.00 90.69 187 ASP A O 1
ATOM 1474 N N . CYS A 1 188 ? -1.136 -15.083 24.146 1.00 93.88 188 CYS A N 1
ATOM 1475 C CA . CYS A 1 188 ? -0.264 -15.960 23.358 1.00 93.88 188 CYS A CA 1
ATOM 1476 C C . CYS A 1 188 ? 0.517 -15.250 22.245 1.00 93.88 188 CYS A C 1
ATOM 1478 O O . CYS A 1 188 ? 1.295 -15.902 21.554 1.00 93.88 188 CYS A O 1
ATOM 1480 N N . PHE A 1 189 ? 0.314 -13.942 22.060 1.00 87.94 189 PHE A N 1
ATOM 1481 C CA . PHE A 1 189 ? 0.926 -13.125 21.004 1.00 87.94 189 PHE A CA 1
ATOM 1482 C C . PHE A 1 189 ? 0.706 -13.666 19.581 1.00 87.94 189 PHE A C 1
ATOM 1484 O O . PHE A 1 189 ? 1.479 -13.370 18.673 1.00 87.94 189 PHE A O 1
ATOM 1491 N N . GLN A 1 190 ? -0.354 -14.453 19.379 1.00 83.25 190 GLN A N 1
ATOM 1492 C CA . GLN A 1 190 ? -0.818 -14.847 18.051 1.00 83.25 190 GLN A CA 1
ATOM 1493 C C . GLN A 1 190 ? -1.803 -13.805 17.515 1.00 83.25 190 GLN A C 1
ATOM 1495 O O . GLN A 1 190 ? -2.523 -13.227 18.335 1.00 83.25 190 GLN A O 1
ATOM 1500 N N . PRO A 1 191 ? -1.841 -13.562 16.192 1.00 70.62 191 PRO A N 1
ATOM 1501 C CA . PRO A 1 191 ? -2.939 -12.821 15.577 1.00 70.62 191 PRO A CA 1
ATOM 1502 C C . PRO A 1 191 ? -4.302 -13.409 15.979 1.00 70.62 191 PRO A C 1
ATOM 1504 O O . PRO A 1 191 ? -4.359 -14.639 16.225 1.00 70.62 191 PRO A O 1
#

pLDDT: mean 78.17, std 20.63, range [29.95, 97.31]

Radius of gyration: 22.98 Å; chains: 1; bounding box: 51×52×60 Å

Foldseek 3Di:
DDDDDDDDLPDPPPPDDDDPPQPPDPNDRDPCVVLQPADFQASDDLVNQLVQDDPVDDSVVSNQQSVVQWHDDDQKIARRRPGDIDRPCVVVVDPDRPLLVCLQVCVSGNVSCVVPNSVRSVVSNPPVVVPPDPPPPDDDDDDDDDDDDDDPQAAQVPSPHGFDDADPPVRDGHHDPVVPPDPADPVPRHD

Sequence (191 aa):
SGTWLDQGAGADVPVGGERLVSLQINGEIEDHRSIVTSSPCYPFNFHTRMQSFPTYRDGQIRENFTAACFFYVEGTIGCFWCEIWFTFERVASLVVDVWELRSHENPNCGFLILRMGLANVQRWSVHIQIQTPPVQETAASLPVQEEGETASSTCRGCNRRPREVRFLPCGHVLYCASCAGVSFCIDCFQP

Organism: Aplysia dactylomela (NCBI:txid144766)